Protein AF-A0A915NTH8-F1 (afdb_monomer_lite)

Radius of gyration: 24.44 Å; chains: 1; bounding box: 66×52×64 Å

pLDDT: mean 70.45, std 22.33, range [27.44, 96.38]

Sequence (288 aa):
MSSSSNSSTDHHSNWKSTGYCDCSDEFYEVCKIEWTTHNMGNVGRAAWNVFRVGLFFTGLAPLAVLGAAAMRAKDYTHEAVHLFVHCRNCGRDMNLTFELLSSGKQMRWGHYGNHLYRRSSKEAEPRLSYNKIKEIYDGMWDKYNLDCNADFYEAWKIEWKTHCMGKAGRDAWNAFRATAVIFTFGLLKKPNAGFKDYTHEAVHLFIRCRNCGRDLDFTCGLTTSGKKIREGYYGKYVDIKESREFKQRLSYNKIKEVFEGMWDKYNLFNRNCADWAKEFYGIICGLK

Structure (mmCIF, N/CA/C/O backbone):
data_AF-A0A915NTH8-F1
#
_entry.id   AF-A0A915NTH8-F1
#
loop_
_atom_site.group_PDB
_atom_site.id
_atom_site.type_symbol
_atom_site.label_atom_id
_atom_site.label_alt_id
_atom_site.label_comp_id
_atom_site.label_asym_id
_atom_site.label_entity_id
_atom_site.label_seq_id
_atom_site.pdbx_PDB_ins_code
_atom_site.Cartn_x
_atom_site.Cartn_y
_atom_site.Cartn_z
_atom_site.occupancy
_atom_site.B_iso_or_equiv
_atom_site.auth_seq_id
_atom_site.auth_comp_id
_atom_site.auth_asym_id
_atom_site.auth_atom_id
_atom_site.pdbx_PDB_model_num
ATOM 1 N N . MET A 1 1 ? -25.117 -33.880 21.922 1.00 37.59 1 MET A N 1
ATOM 2 C CA . MET A 1 1 ? -24.464 -34.051 20.609 1.00 37.59 1 MET A CA 1
ATOM 3 C C . MET A 1 1 ? -23.170 -33.268 20.652 1.00 37.59 1 MET A C 1
ATOM 5 O O . MET A 1 1 ? -23.203 -32.073 20.908 1.00 37.59 1 MET A O 1
ATOM 9 N N . SER A 1 2 ? -22.055 -33.983 20.582 1.00 32.78 2 SER A N 1
ATOM 10 C CA . SER A 1 2 ? -20.714 -33.485 20.875 1.00 32.78 2 SER A CA 1
ATOM 11 C C . SER A 1 2 ? -20.190 -32.639 19.719 1.00 32.78 2 SER A C 1
ATOM 13 O O . SER A 1 2 ? -19.990 -33.156 18.623 1.00 32.78 2 SER A O 1
ATOM 15 N N . SER A 1 3 ? -19.969 -31.351 19.964 1.00 30.52 3 SER A N 1
ATOM 16 C CA . SER A 1 3 ? -19.310 -30.457 19.014 1.00 30.52 3 SER A CA 1
ATOM 17 C C . SER A 1 3 ? -17.801 -30.543 19.221 1.00 30.52 3 SER A C 1
ATOM 19 O O . SER A 1 3 ? -17.264 -30.019 20.194 1.00 30.52 3 SER A O 1
ATOM 21 N N . SER A 1 4 ? -17.128 -31.242 18.315 1.00 30.41 4 SER A N 1
ATOM 22 C CA . SER A 1 4 ? -15.673 -31.341 18.230 1.00 30.41 4 SER A CA 1
ATOM 23 C C . SER A 1 4 ? -15.088 -29.987 17.818 1.00 30.41 4 SER A C 1
ATOM 25 O O . SER A 1 4 ? -15.201 -29.580 16.662 1.00 30.41 4 SER A O 1
ATOM 27 N N . SER A 1 5 ? -14.466 -29.266 18.747 1.00 31.19 5 SER A N 1
ATOM 28 C CA . SER A 1 5 ? -13.678 -28.074 18.441 1.00 31.19 5 SER A CA 1
ATOM 29 C C . SER A 1 5 ? -12.300 -28.493 17.923 1.00 31.19 5 SER A C 1
ATOM 31 O O . SER A 1 5 ? -11.415 -28.889 18.679 1.00 31.19 5 SER A O 1
ATOM 33 N N . ASN A 1 6 ? -12.118 -28.401 16.605 1.00 28.34 6 ASN A N 1
ATOM 34 C CA . ASN A 1 6 ? -10.803 -28.483 15.977 1.00 28.34 6 ASN A CA 1
ATOM 35 C C . ASN A 1 6 ? -9.966 -27.273 16.411 1.00 28.34 6 ASN A C 1
ATOM 37 O O . ASN A 1 6 ? -10.125 -26.165 15.905 1.00 28.34 6 ASN A O 1
ATOM 41 N N . SER A 1 7 ? -9.075 -27.511 17.369 1.00 30.20 7 SER A N 1
ATOM 42 C CA . SER A 1 7 ? -7.980 -26.623 17.743 1.00 30.20 7 SER A CA 1
ATOM 43 C C . SER A 1 7 ? -6.966 -26.579 16.597 1.00 30.20 7 SER A C 1
ATOM 45 O O . SER A 1 7 ? -6.111 -27.457 16.472 1.00 30.20 7 SER A O 1
ATOM 47 N N . SER A 1 8 ? -7.070 -25.575 15.725 1.00 30.66 8 SER A N 1
ATOM 48 C CA . SER A 1 8 ? -5.951 -25.196 14.866 1.00 30.66 8 SER A CA 1
ATOM 49 C C . SER A 1 8 ? -4.912 -24.509 15.747 1.00 30.66 8 SER A C 1
ATOM 51 O O . SER A 1 8 ? -5.105 -23.381 16.199 1.00 30.66 8 SER A O 1
ATOM 53 N N . THR A 1 9 ? -3.818 -25.206 16.034 1.00 33.53 9 THR A N 1
ATOM 54 C CA . THR A 1 9 ? -2.659 -24.656 16.738 1.00 33.53 9 THR A CA 1
ATOM 55 C C . THR A 1 9 ? -1.988 -23.591 15.873 1.00 33.53 9 THR A C 1
ATOM 57 O O . THR A 1 9 ? -1.071 -23.879 15.104 1.00 33.53 9 THR A O 1
ATOM 60 N N . ASP A 1 10 ? -2.454 -22.350 16.001 1.00 35.91 10 ASP A N 1
ATOM 61 C CA . ASP A 1 10 ? -1.779 -21.169 15.477 1.00 35.91 10 ASP A CA 1
ATOM 62 C C . ASP A 1 10 ? -0.445 -20.994 16.211 1.00 35.91 10 ASP A C 1
ATOM 64 O O . ASP A 1 10 ? -0.380 -20.665 17.396 1.00 35.91 10 ASP A O 1
ATOM 68 N N . HIS A 1 11 ? 0.655 -21.196 15.488 1.00 35.72 11 HIS A N 1
ATOM 69 C CA . HIS A 1 11 ? 2.033 -21.042 15.963 1.00 35.72 11 HIS A CA 1
ATOM 70 C C . HIS A 1 11 ? 2.454 -19.570 16.214 1.00 35.72 11 HIS A C 1
ATOM 72 O O . HIS A 1 11 ? 3.625 -19.206 16.071 1.00 35.72 11 HIS A O 1
ATOM 78 N N . HIS A 1 12 ? 1.533 -18.702 16.640 1.00 44.94 12 HIS A N 1
ATOM 79 C CA . HIS A 1 12 ? 1.807 -17.304 16.983 1.00 44.94 12 HIS A CA 1
ATOM 80 C C . HIS A 1 12 ? 2.209 -17.161 18.461 1.00 44.94 12 HIS A C 1
ATOM 82 O O . HIS A 1 12 ? 1.434 -16.775 19.332 1.00 44.94 12 HIS A O 1
ATOM 88 N N . SER A 1 13 ? 3.471 -17.482 18.749 1.00 59.66 13 SER A N 1
ATOM 89 C CA . SER A 1 13 ? 4.076 -17.374 20.081 1.00 59.66 13 SER A CA 1
ATOM 90 C C . SER A 1 13 ? 3.954 -15.954 20.674 1.00 59.66 13 SER A C 1
ATOM 92 O O . SER A 1 13 ? 4.544 -15.024 20.120 1.00 59.66 13 SER A O 1
ATOM 94 N N . ASN A 1 14 ? 3.269 -15.839 21.826 1.00 72.81 14 ASN A N 1
ATOM 95 C CA . ASN A 1 14 ? 3.219 -14.741 22.826 1.00 72.81 14 ASN A CA 1
ATOM 96 C C . ASN A 1 14 ? 1.885 -13.988 23.003 1.00 72.81 14 ASN A C 1
ATOM 98 O O . ASN A 1 14 ? 1.831 -13.100 23.856 1.00 72.81 14 ASN A O 1
ATOM 102 N N . TRP A 1 15 ? 0.815 -14.318 22.278 1.00 78.69 15 TRP A N 1
ATOM 103 C CA . TRP A 1 15 ? -0.507 -13.752 22.580 1.00 78.69 15 TRP A CA 1
ATOM 104 C C . TRP A 1 15 ? -1.078 -14.348 23.877 1.00 78.69 15 TRP A C 1
ATOM 106 O O . TRP A 1 15 ? -1.119 -15.567 24.038 1.00 78.69 15 TRP A O 1
ATOM 116 N N . LYS A 1 16 ? -1.526 -13.496 24.801 1.00 82.62 16 LYS A N 1
ATOM 117 C CA . LYS A 1 16 ? -2.248 -13.878 26.018 1.00 82.62 16 LYS A CA 1
ATOM 118 C C . LYS A 1 16 ? -3.690 -13.414 25.880 1.00 82.62 16 LYS A C 1
ATOM 120 O O . LYS A 1 16 ? -3.988 -12.234 26.076 1.00 82.62 16 LYS A O 1
ATOM 125 N N . SER A 1 17 ? -4.575 -14.345 25.529 1.00 82.12 17 SER A N 1
ATOM 126 C CA . SER A 1 17 ? -6.012 -14.076 25.527 1.00 82.12 17 SER A CA 1
ATOM 127 C C . SER A 1 17 ? -6.456 -13.706 26.940 1.00 82.12 17 SER A C 1
ATOM 129 O O . SER A 1 17 ? -6.115 -14.386 27.909 1.00 82.12 17 SER A O 1
ATOM 131 N N . THR A 1 18 ? -7.202 -12.615 27.054 1.00 79.94 18 THR A N 1
ATOM 132 C CA . THR A 1 18 ? -8.016 -12.345 28.235 1.00 79.94 18 THR A CA 1
ATOM 133 C C . THR A 1 18 ? -9.440 -12.720 27.879 1.00 79.94 18 THR A C 1
ATOM 135 O O . THR A 1 18 ? -9.937 -12.272 26.846 1.00 79.94 18 THR A O 1
ATOM 138 N N . GLY A 1 19 ? -10.077 -13.556 28.700 1.00 75.25 19 GLY A N 1
ATOM 139 C CA . GLY A 1 19 ? -11.466 -13.941 28.475 1.00 75.25 19 GLY A CA 1
ATOM 140 C C . GLY A 1 19 ? -12.367 -12.707 28.446 1.00 75.25 19 GLY A C 1
ATOM 141 O O . GLY A 1 19 ? -12.309 -11.884 29.357 1.00 75.25 19 GLY A O 1
ATOM 142 N N . TYR A 1 20 ? -13.177 -12.597 27.396 1.00 81.56 20 TYR A N 1
ATOM 143 C CA . TYR A 1 20 ? -14.325 -11.698 27.346 1.00 81.56 20 TYR A CA 1
ATOM 144 C C . TYR A 1 20 ? -15.354 -12.178 28.380 1.00 81.56 20 TYR A C 1
ATOM 146 O O . TYR A 1 20 ? -15.551 -13.387 28.519 1.00 81.56 20 TYR A O 1
ATOM 154 N N . CYS A 1 21 ? -15.965 -11.280 29.153 1.00 87.12 21 CYS A N 1
ATOM 155 C CA . CYS A 1 21 ? -17.104 -11.668 29.984 1.00 87.12 21 CYS A CA 1
ATOM 156 C C . CYS A 1 21 ? -18.395 -11.559 29.164 1.00 87.12 21 CYS A C 1
ATOM 158 O O . CYS A 1 21 ? -18.505 -10.693 28.312 1.00 87.12 21 CYS A O 1
ATOM 160 N N . ASP A 1 22 ? -19.396 -12.402 29.423 1.00 90.50 22 ASP A N 1
ATOM 161 C CA . ASP A 1 22 ? -20.645 -12.421 28.637 1.00 90.50 22 ASP A CA 1
ATOM 162 C C . ASP A 1 22 ? -21.598 -11.246 28.963 1.00 90.50 22 ASP A C 1
ATOM 164 O O . ASP A 1 22 ? -22.816 -11.353 28.833 1.00 90.50 22 ASP A O 1
ATOM 168 N N . CYS A 1 23 ? -21.064 -10.120 29.446 1.00 91.56 23 CYS A N 1
ATOM 169 C CA . CYS A 1 23 ? -21.840 -8.914 29.728 1.00 91.56 23 CYS A CA 1
ATOM 170 C C . CYS A 1 23 ? -22.078 -8.102 28.441 1.00 91.56 23 CYS A C 1
ATOM 172 O O . CYS A 1 23 ? -21.362 -8.243 27.451 1.00 91.56 23 CYS A O 1
ATOM 174 N N . SER A 1 24 ? -23.091 -7.233 28.463 1.00 90.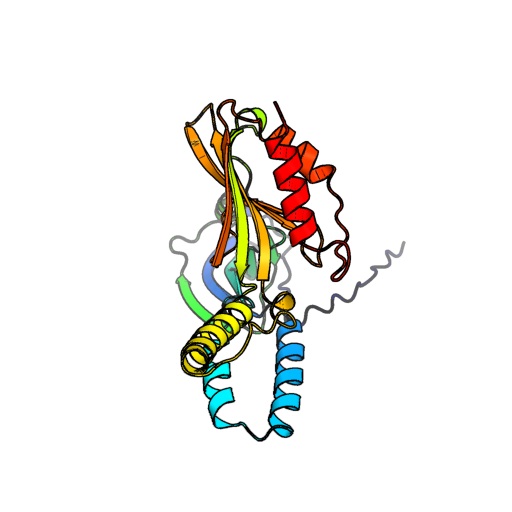94 24 SER A N 1
ATOM 175 C CA . SER A 1 24 ? -23.358 -6.277 27.378 1.00 90.94 24 SER A CA 1
ATOM 176 C C . SER A 1 24 ? -22.214 -5.261 27.230 1.00 90.94 24 SER A C 1
ATOM 178 O O . SER A 1 24 ? -21.652 -4.804 28.232 1.00 90.94 24 SER A O 1
ATOM 180 N N . ASP A 1 25 ? -21.915 -4.869 25.986 1.00 88.69 25 ASP A N 1
ATOM 181 C CA . ASP A 1 25 ? -20.859 -3.911 25.609 1.00 88.69 25 ASP A CA 1
ATOM 182 C C . ASP A 1 25 ? -20.991 -2.547 26.328 1.00 88.69 25 ASP A C 1
ATOM 184 O O . ASP A 1 25 ? -20.007 -1.835 26.538 1.00 88.69 25 ASP A O 1
ATOM 188 N N . GLU A 1 26 ? -22.203 -2.183 26.758 1.00 91.00 26 GLU A N 1
ATOM 189 C CA . GLU A 1 26 ? -22.502 -0.938 27.486 1.00 91.00 26 GLU A CA 1
ATOM 190 C C . GLU A 1 26 ? -21.907 -0.874 28.906 1.00 91.00 26 GLU A C 1
ATOM 192 O O . GLU A 1 26 ? -21.781 0.204 29.502 1.00 91.00 26 GLU A O 1
ATOM 197 N N . PHE A 1 27 ? -21.530 -2.026 29.466 1.00 92.69 27 PHE A N 1
ATOM 198 C CA . PHE A 1 27 ? -20.931 -2.108 30.795 1.00 92.69 27 PHE A CA 1
ATOM 199 C C . PHE A 1 27 ? -19.413 -1.936 30.779 1.00 92.69 27 PHE A C 1
ATOM 201 O O . PHE A 1 27 ? -18.813 -1.862 31.852 1.00 92.69 27 PHE A O 1
ATOM 208 N N . TYR A 1 28 ? -18.792 -1.861 29.603 1.00 91.69 28 TYR A N 1
ATOM 209 C CA . TYR A 1 28 ? -17.347 -1.747 29.461 1.00 91.69 28 TYR A CA 1
ATOM 210 C C . TYR A 1 28 ? -16.879 -0.296 29.436 1.00 91.69 28 TYR A C 1
ATOM 212 O O . TYR A 1 28 ? -17.272 0.505 28.584 1.00 91.69 28 TYR A O 1
ATOM 220 N N . GLU A 1 29 ? -15.969 0.018 30.351 1.00 91.88 29 GLU A N 1
ATOM 221 C CA . GLU A 1 29 ? -15.294 1.307 30.441 1.00 91.88 29 GLU A CA 1
ATOM 222 C C . GLU A 1 29 ? -13.792 1.128 30.263 1.00 91.88 29 GLU A C 1
ATOM 224 O O . GLU A 1 29 ? -13.191 0.199 30.801 1.00 91.88 29 GLU A O 1
ATOM 229 N N . VAL A 1 30 ? -13.164 2.030 29.515 1.00 86.62 30 VAL A N 1
ATOM 230 C CA . VAL A 1 30 ? -11.715 2.016 29.333 1.00 86.62 30 VAL A CA 1
ATOM 231 C C . VAL A 1 30 ? -11.060 2.841 30.422 1.00 86.62 30 VAL A C 1
ATOM 233 O O . VAL A 1 30 ? -11.298 4.040 30.541 1.00 86.62 30 VAL A O 1
ATOM 236 N N . CYS A 1 31 ? -10.218 2.178 31.208 1.00 88.25 31 CYS A N 1
ATOM 237 C CA . CYS A 1 31 ? -9.526 2.762 32.352 1.00 88.25 31 CYS A CA 1
ATOM 238 C C . CYS A 1 31 ? -8.141 3.291 31.969 1.00 88.25 31 CYS A C 1
ATOM 240 O O . CYS A 1 31 ? -7.650 4.260 32.545 1.00 88.25 31 CYS A O 1
ATOM 242 N N . LYS A 1 32 ? -7.488 2.656 30.991 1.00 85.12 32 LYS A N 1
ATOM 243 C CA . LYS A 1 32 ? -6.105 2.965 30.620 1.00 85.12 32 LYS A CA 1
ATOM 244 C C . LYS A 1 32 ? -5.841 2.634 29.163 1.00 85.12 32 LYS A C 1
ATOM 246 O O . LYS A 1 32 ? -6.319 1.620 28.659 1.00 85.12 32 LYS A O 1
ATOM 251 N N . ILE A 1 33 ? -5.036 3.476 28.522 1.00 79.94 33 ILE A N 1
ATOM 252 C CA . ILE A 1 33 ? -4.587 3.302 27.142 1.00 79.94 33 ILE A CA 1
ATOM 253 C C . ILE A 1 33 ? -3.063 3.214 27.130 1.00 79.94 33 ILE A C 1
ATOM 255 O O . ILE A 1 33 ? -2.372 4.048 27.724 1.00 79.94 33 ILE A O 1
ATOM 259 N N . GLU A 1 34 ? -2.529 2.215 26.436 1.00 80.62 34 GLU A N 1
ATOM 260 C CA . GLU A 1 34 ? -1.093 2.030 26.257 1.00 80.62 34 GLU A CA 1
ATOM 261 C C . GLU A 1 34 ? -0.713 1.885 24.793 1.00 80.62 34 GLU A C 1
ATOM 263 O O . GLU A 1 34 ? -1.307 1.105 24.052 1.00 80.62 34 GLU A O 1
ATOM 268 N N . TRP A 1 35 ? 0.342 2.595 24.397 1.00 75.31 35 TRP A N 1
ATOM 269 C CA . TRP A 1 35 ? 0.945 2.445 23.080 1.00 75.31 35 TRP A CA 1
ATOM 270 C C . TRP A 1 35 ? 2.177 1.553 23.177 1.00 75.31 35 TRP A C 1
ATOM 272 O O . TRP A 1 35 ? 3.131 1.841 23.913 1.00 75.31 35 TRP A O 1
ATOM 282 N N . THR A 1 36 ? 2.177 0.468 22.409 1.00 74.31 36 THR A N 1
ATOM 283 C CA . THR A 1 36 ? 3.254 -0.526 22.437 1.00 74.31 36 THR A CA 1
ATOM 284 C C . THR A 1 36 ? 3.768 -0.833 21.042 1.00 74.31 36 THR A C 1
ATOM 286 O O . THR A 1 36 ? 3.061 -0.695 20.045 1.00 74.31 36 THR A O 1
ATOM 289 N N . THR A 1 37 ? 5.022 -1.264 20.991 1.00 74.06 37 THR A N 1
ATOM 290 C CA . THR A 1 37 ? 5.672 -1.736 19.773 1.00 74.06 37 THR A CA 1
ATOM 291 C C . THR A 1 37 ? 6.034 -3.209 19.959 1.00 74.06 37 THR A C 1
ATOM 293 O O . THR A 1 37 ? 6.774 -3.559 20.887 1.00 74.06 37 THR A O 1
ATOM 296 N N . HIS A 1 38 ? 5.511 -4.076 19.091 1.00 69.88 38 HIS A N 1
ATOM 297 C CA . HIS A 1 38 ? 5.711 -5.531 19.156 1.00 69.88 38 HIS A CA 1
ATOM 298 C C . HIS A 1 38 ? 6.606 -6.025 18.032 1.00 69.88 38 HIS A C 1
ATOM 300 O O . HIS A 1 38 ? 6.709 -5.369 17.007 1.00 69.88 38 HIS A O 1
ATOM 306 N N . ASN A 1 39 ? 7.225 -7.195 18.202 1.00 66.69 39 ASN A N 1
ATOM 307 C CA . ASN A 1 39 ? 7.982 -7.859 17.138 1.00 66.69 39 ASN A CA 1
ATOM 308 C C . ASN A 1 39 ? 7.060 -8.765 16.308 1.00 66.69 39 ASN A C 1
ATOM 310 O O . ASN A 1 39 ? 6.360 -9.605 16.878 1.00 66.69 39 ASN A O 1
ATOM 314 N N . MET A 1 40 ? 7.111 -8.677 14.979 1.00 56.38 40 MET A N 1
ATOM 315 C CA . MET A 1 40 ? 6.390 -9.599 14.100 1.00 56.38 40 MET A CA 1
ATOM 316 C C . MET A 1 40 ? 7.109 -10.960 13.970 1.00 56.38 40 MET A C 1
ATOM 318 O O . MET A 1 40 ? 7.600 -11.312 12.903 1.00 56.38 40 MET A O 1
ATOM 322 N N . GLY A 1 41 ? 7.158 -11.757 15.042 1.00 53.69 41 GLY A N 1
ATOM 323 C CA . GLY A 1 41 ? 7.404 -13.211 14.976 1.00 53.69 41 GLY A CA 1
ATOM 324 C C . GLY A 1 41 ? 8.693 -13.722 14.285 1.00 53.69 41 GLY A C 1
ATOM 325 O O . GLY A 1 41 ? 9.621 -12.988 13.963 1.00 53.69 41 GLY A O 1
ATOM 326 N N . ASN A 1 42 ? 8.789 -15.050 14.109 1.00 43.72 42 ASN A N 1
ATOM 327 C CA . ASN A 1 42 ? 10.035 -15.828 13.928 1.00 43.72 42 ASN A CA 1
ATOM 328 C C . ASN A 1 42 ? 10.917 -15.529 12.697 1.00 43.72 42 ASN A C 1
ATOM 330 O O . ASN A 1 42 ? 12.043 -16.030 12.645 1.00 43.72 42 ASN A O 1
ATOM 334 N N . VAL A 1 43 ? 10.490 -14.691 11.753 1.00 43.75 43 VAL A N 1
ATOM 335 C CA . VAL A 1 43 ? 11.336 -14.278 10.615 1.00 43.75 43 VAL A CA 1
ATOM 336 C C . VAL A 1 43 ? 12.570 -13.510 11.113 1.00 43.75 43 VAL A C 1
ATOM 338 O O . VAL A 1 43 ? 13.679 -13.727 10.626 1.00 43.75 43 VAL A O 1
ATOM 341 N N . GLY A 1 44 ? 12.416 -12.718 12.181 1.00 37.38 44 GLY A N 1
ATOM 342 C CA . GLY A 1 44 ? 13.534 -12.026 12.830 1.00 37.38 44 GLY A CA 1
ATOM 343 C C . GLY A 1 44 ? 14.504 -12.965 13.557 1.00 37.38 44 GLY A C 1
ATOM 344 O O . GLY A 1 44 ? 15.701 -12.698 13.598 1.00 37.38 44 GLY A O 1
ATOM 345 N N . ARG A 1 45 ? 14.022 -14.101 14.085 1.00 39.06 45 ARG A N 1
ATOM 346 C CA . ARG A 1 45 ? 14.860 -15.092 14.788 1.00 39.06 45 ARG A CA 1
ATOM 347 C C . ARG A 1 45 ? 15.691 -15.927 13.813 1.00 39.06 45 ARG A C 1
ATOM 349 O O . ARG A 1 45 ? 16.858 -16.183 14.086 1.00 39.06 45 ARG A O 1
ATOM 356 N N . ALA A 1 46 ? 15.116 -16.305 12.670 1.00 36.12 46 ALA A N 1
ATOM 357 C CA . ALA A 1 46 ? 15.825 -17.019 11.610 1.00 36.12 46 ALA A CA 1
ATOM 358 C C . ALA A 1 46 ? 16.903 -16.138 10.957 1.00 36.12 46 ALA A C 1
ATOM 360 O O . ALA A 1 46 ? 18.044 -16.573 10.838 1.00 36.12 46 ALA A O 1
ATOM 361 N N . ALA A 1 47 ? 16.587 -14.876 10.642 1.00 36.16 47 ALA A N 1
ATOM 362 C CA . ALA A 1 47 ? 17.569 -13.919 10.129 1.00 36.16 47 ALA A CA 1
ATOM 363 C C . ALA A 1 47 ? 18.699 -13.644 11.141 1.00 36.16 47 ALA A C 1
ATOM 365 O O . ALA A 1 47 ? 19.869 -13.607 10.766 1.00 36.16 47 ALA A O 1
ATOM 366 N N . TRP A 1 48 ? 18.375 -13.536 12.435 1.00 36.62 48 TRP A N 1
ATOM 367 C CA . TRP A 1 48 ? 19.365 -13.377 13.506 1.00 36.62 48 TRP A CA 1
ATOM 368 C C . TRP A 1 48 ? 20.243 -14.621 13.710 1.00 36.62 48 TRP A C 1
ATOM 370 O O . TRP A 1 48 ? 21.441 -14.492 13.946 1.00 36.62 48 TRP A O 1
ATOM 380 N N . ASN A 1 49 ? 19.685 -15.828 13.575 1.00 35.78 49 ASN A N 1
ATOM 381 C CA . ASN A 1 49 ? 20.438 -17.080 13.692 1.00 35.78 49 ASN A CA 1
ATOM 382 C C . ASN A 1 49 ? 21.337 -17.336 12.473 1.00 35.78 49 ASN A C 1
ATOM 384 O O . ASN A 1 49 ? 22.483 -17.740 12.653 1.00 35.78 49 ASN A O 1
ATOM 388 N N . VAL A 1 50 ? 20.877 -17.026 11.255 1.00 35.44 50 VAL A N 1
ATOM 389 C CA . VAL A 1 50 ? 21.708 -17.060 10.035 1.00 35.44 50 VAL A CA 1
ATOM 390 C C . VAL A 1 50 ? 22.850 -16.040 10.133 1.00 35.44 50 VAL A C 1
ATOM 392 O O . VAL A 1 50 ? 23.994 -16.358 9.814 1.00 35.44 50 VAL A O 1
ATOM 395 N N . PHE A 1 51 ? 22.575 -14.848 10.672 1.00 31.16 51 PHE A N 1
ATOM 396 C CA . PHE A 1 51 ? 23.589 -13.824 10.940 1.00 31.16 51 PHE A CA 1
ATOM 397 C C . PHE A 1 51 ? 24.599 -14.260 12.018 1.00 31.16 51 PHE A C 1
ATOM 399 O O . PHE A 1 51 ? 25.798 -14.044 11.859 1.00 31.16 51 PHE A O 1
ATOM 406 N N . ARG A 1 52 ? 24.149 -14.944 13.082 1.00 31.61 52 ARG A N 1
ATOM 407 C CA . ARG A 1 52 ? 25.017 -15.521 14.125 1.00 31.61 52 ARG A CA 1
ATOM 408 C C . ARG A 1 52 ? 25.960 -16.590 13.576 1.00 31.61 52 ARG A C 1
ATOM 410 O O . ARG A 1 52 ? 27.130 -16.587 13.938 1.00 31.61 52 ARG A O 1
ATOM 417 N N . VAL A 1 53 ? 25.471 -17.473 12.702 1.00 34.88 53 VAL A N 1
ATOM 418 C CA . VAL A 1 53 ? 26.299 -18.512 12.067 1.00 34.88 53 VAL A CA 1
ATOM 419 C C . VAL A 1 53 ? 27.326 -17.876 11.122 1.00 34.88 53 VAL A C 1
ATOM 421 O O . VAL A 1 53 ? 28.490 -18.251 11.165 1.00 34.88 53 VAL A O 1
ATOM 424 N N . GLY A 1 54 ? 26.962 -16.833 10.367 1.00 27.78 54 GLY A N 1
ATOM 425 C CA . GLY A 1 54 ? 27.920 -16.070 9.550 1.00 27.78 54 GLY A CA 1
ATOM 426 C C . GLY A 1 54 ? 29.009 -15.338 10.355 1.00 27.78 54 GLY A C 1
ATOM 427 O O . GLY A 1 54 ? 30.140 -15.201 9.881 1.00 27.78 54 GLY A O 1
ATOM 428 N N . LEU A 1 55 ? 28.695 -14.922 11.590 1.00 30.06 55 LEU A N 1
ATOM 429 C CA . LEU A 1 55 ? 29.601 -14.209 12.501 1.00 30.06 55 LEU A CA 1
ATOM 430 C C . LEU A 1 55 ? 30.761 -15.078 13.020 1.00 30.06 55 LEU A C 1
ATOM 432 O O . LEU A 1 55 ? 31.832 -14.550 13.307 1.00 30.06 55 LEU A O 1
ATOM 436 N N . PHE A 1 56 ? 30.558 -16.395 13.136 1.00 30.62 56 PHE A N 1
ATOM 437 C CA . PHE A 1 56 ? 31.573 -17.323 13.652 1.00 30.62 56 PHE A CA 1
ATOM 438 C C . PHE A 1 56 ? 32.604 -17.761 12.600 1.00 30.62 56 PHE A C 1
ATOM 440 O O . PHE A 1 56 ? 33.703 -18.157 12.975 1.00 30.62 56 PHE A O 1
ATOM 447 N N . PHE A 1 57 ? 32.293 -17.661 11.302 1.00 30.78 57 PHE A N 1
ATOM 448 C CA . PHE A 1 57 ? 33.141 -18.232 10.245 1.00 30.78 57 PHE A CA 1
ATOM 449 C C . PHE A 1 57 ? 33.991 -17.224 9.454 1.00 30.78 57 PHE A C 1
ATOM 451 O O . PHE A 1 57 ? 34.840 -17.651 8.680 1.00 30.78 57 PHE A O 1
ATOM 458 N N . THR A 1 58 ? 33.806 -15.906 9.615 1.00 35.69 58 THR A N 1
ATOM 459 C CA . THR A 1 58 ? 34.386 -14.919 8.669 1.00 35.69 58 THR A CA 1
ATOM 460 C C . THR A 1 58 ? 35.306 -13.849 9.266 1.00 35.69 58 THR A C 1
ATOM 462 O O . THR A 1 58 ? 35.842 -13.038 8.520 1.00 35.69 58 THR A O 1
ATOM 465 N N . GLY A 1 59 ? 35.546 -13.830 10.582 1.00 29.12 59 GLY A N 1
ATOM 466 C CA . GLY A 1 59 ? 36.609 -13.007 11.193 1.00 29.12 59 GLY A CA 1
ATOM 467 C C . GLY A 1 59 ? 36.451 -11.475 11.114 1.00 29.12 59 GLY A C 1
ATOM 468 O O . GLY A 1 59 ? 37.336 -10.749 11.558 1.00 29.12 59 GLY A O 1
ATOM 469 N N . LEU A 1 60 ? 35.331 -10.948 10.606 1.00 34.59 60 LEU A N 1
ATOM 470 C CA . LEU A 1 60 ? 35.089 -9.506 10.420 1.00 34.59 60 LEU A CA 1
ATOM 471 C C . LEU A 1 60 ? 34.212 -8.904 11.537 1.00 34.59 60 LEU A C 1
ATOM 473 O O . LEU A 1 60 ? 33.159 -8.313 11.293 1.00 34.59 60 LEU A O 1
ATOM 477 N N . ALA A 1 61 ? 34.651 -9.048 12.789 1.00 30.48 61 ALA A N 1
ATOM 478 C CA . ALA A 1 61 ? 33.906 -8.617 13.977 1.00 30.48 61 ALA A CA 1
ATOM 479 C C . ALA A 1 61 ? 33.628 -7.093 14.093 1.00 30.48 61 ALA A C 1
ATOM 481 O O . ALA A 1 61 ? 32.532 -6.738 14.531 1.00 30.48 61 ALA A O 1
ATOM 482 N N . PRO A 1 62 ? 34.516 -6.159 13.686 1.00 28.28 62 PRO A N 1
ATOM 483 C CA . PRO A 1 62 ? 34.278 -4.729 13.935 1.00 28.28 62 PRO A CA 1
ATOM 484 C C . PRO A 1 62 ? 33.232 -4.085 13.006 1.00 28.28 62 PRO A C 1
ATOM 486 O O . PRO A 1 62 ? 32.510 -3.179 13.417 1.00 28.28 62 PRO A O 1
ATOM 489 N N . LEU A 1 63 ? 33.094 -4.570 11.766 1.00 31.27 63 LEU A N 1
ATOM 490 C CA . LEU A 1 63 ? 32.114 -4.053 10.794 1.00 31.27 63 LEU A CA 1
ATOM 491 C C . LEU A 1 63 ? 30.692 -4.577 11.060 1.00 31.27 63 LEU A C 1
ATOM 493 O O . LEU A 1 63 ? 29.706 -3.894 10.773 1.00 31.27 63 LEU A O 1
ATOM 497 N N . ALA A 1 64 ? 30.573 -5.752 11.682 1.00 31.59 64 ALA A N 1
ATOM 498 C CA . ALA A 1 64 ? 29.292 -6.352 12.046 1.00 31.59 64 ALA A CA 1
ATOM 499 C C . ALA A 1 64 ? 28.569 -5.597 13.182 1.00 31.59 64 ALA A C 1
ATOM 501 O O . ALA A 1 64 ? 27.338 -5.573 13.214 1.00 31.59 64 ALA A O 1
ATOM 502 N N . VAL A 1 65 ? 29.306 -4.923 14.076 1.00 28.16 65 VAL A N 1
ATOM 503 C CA . VAL A 1 65 ? 28.735 -4.134 15.187 1.00 28.16 65 VAL A CA 1
ATOM 504 C C . VAL A 1 65 ? 28.026 -2.869 14.679 1.00 28.16 65 VAL A C 1
ATOM 506 O O . VAL A 1 65 ? 26.955 -2.513 15.175 1.00 28.16 65 VAL A O 1
ATOM 509 N N . LEU A 1 66 ? 28.549 -2.239 13.622 1.00 27.44 66 LEU A N 1
ATOM 510 C CA . LEU A 1 66 ? 27.908 -1.092 12.962 1.00 27.44 66 LEU A CA 1
ATOM 511 C C . LEU A 1 66 ? 26.676 -1.510 12.137 1.00 27.44 66 LEU A C 1
ATOM 513 O O . LEU A 1 66 ? 25.664 -0.805 12.146 1.00 27.44 66 LEU A O 1
ATOM 517 N N . GLY A 1 67 ? 26.705 -2.697 11.518 1.00 28.52 67 GLY A N 1
ATOM 518 C CA . GLY A 1 67 ? 25.529 -3.304 10.880 1.00 28.52 67 GLY A CA 1
ATOM 519 C C . GLY A 1 67 ? 24.424 -3.678 11.880 1.00 28.52 67 GLY A C 1
ATOM 520 O O . GLY A 1 67 ? 23.244 -3.425 11.628 1.00 28.52 67 GLY A O 1
ATOM 521 N N . ALA A 1 68 ? 24.791 -4.196 13.057 1.00 27.52 68 ALA A N 1
ATOM 522 C CA . ALA A 1 68 ? 23.853 -4.572 14.119 1.00 27.52 68 ALA A CA 1
ATOM 523 C C . ALA A 1 68 ? 23.128 -3.362 14.741 1.00 27.52 68 ALA A C 1
ATOM 525 O O . ALA A 1 68 ? 21.936 -3.444 15.037 1.00 27.52 68 ALA A O 1
ATOM 526 N N . ALA A 1 69 ? 23.799 -2.212 14.874 1.00 29.20 69 ALA A N 1
ATOM 527 C CA . ALA A 1 69 ? 23.166 -0.971 15.329 1.00 29.20 69 ALA A CA 1
ATOM 528 C C . ALA A 1 69 ? 22.247 -0.345 14.258 1.00 29.20 69 ALA A C 1
ATOM 530 O O . ALA A 1 69 ? 21.228 0.275 14.584 1.00 29.20 69 ALA A O 1
ATOM 531 N N . ALA A 1 70 ? 22.570 -0.535 12.973 1.00 32.56 70 ALA A N 1
ATOM 532 C CA . ALA A 1 70 ? 21.766 -0.050 11.856 1.00 32.56 70 ALA A CA 1
ATOM 533 C C . ALA A 1 70 ? 20.501 -0.899 11.610 1.00 32.56 70 ALA A C 1
ATOM 535 O O . ALA A 1 70 ? 19.488 -0.346 11.174 1.00 32.56 70 ALA A O 1
ATOM 536 N N . MET A 1 71 ? 20.484 -2.183 11.977 1.00 33.22 71 MET A N 1
ATOM 537 C CA . MET A 1 71 ? 19.308 -3.071 11.912 1.00 33.22 71 MET A CA 1
ATOM 538 C C . MET A 1 71 ? 18.233 -2.794 12.990 1.00 33.22 71 MET A C 1
ATOM 540 O O . MET A 1 71 ? 17.467 -3.679 13.368 1.00 33.22 71 MET A O 1
ATOM 544 N N . ARG A 1 72 ? 18.111 -1.554 13.487 1.00 34.78 72 ARG A N 1
ATOM 545 C CA . ARG A 1 72 ? 17.021 -1.148 14.391 1.00 34.78 72 ARG A CA 1
ATOM 546 C C . ARG A 1 72 ? 15.654 -1.137 13.679 1.00 34.78 72 ARG A C 1
ATOM 548 O O . ARG A 1 72 ? 15.208 -0.129 13.136 1.00 34.78 72 ARG A O 1
ATOM 555 N N . ALA A 1 73 ? 14.998 -2.293 13.749 1.00 41.22 73 ALA A N 1
ATOM 556 C CA . ALA A 1 73 ? 13.634 -2.529 14.238 1.00 41.22 73 ALA A CA 1
ATOM 557 C C . ALA A 1 73 ? 12.398 -1.937 13.525 1.00 41.22 73 ALA A C 1
ATOM 559 O O . ALA A 1 73 ? 11.309 -2.440 13.782 1.00 41.22 73 ALA A O 1
ATOM 560 N N . LYS A 1 74 ? 12.474 -0.937 12.637 1.00 39.03 74 LYS A N 1
ATOM 561 C CA . LYS A 1 74 ? 11.230 -0.326 12.109 1.00 39.03 74 LYS A CA 1
ATOM 562 C C . LYS A 1 74 ? 10.436 -1.195 11.121 1.00 39.03 74 LYS A C 1
ATOM 564 O O . LYS A 1 74 ? 9.221 -1.082 11.102 1.00 39.03 74 LYS A O 1
ATOM 569 N N . ASP A 1 75 ? 11.085 -2.090 10.376 1.00 43.69 75 ASP A N 1
ATOM 570 C CA . ASP A 1 75 ? 10.404 -2.936 9.372 1.00 43.69 75 ASP A CA 1
ATOM 571 C C . ASP A 1 75 ? 9.908 -4.287 9.942 1.00 43.69 75 ASP A C 1
ATOM 573 O O . ASP A 1 75 ? 9.282 -5.072 9.235 1.00 43.69 75 ASP A O 1
ATOM 577 N N . TYR A 1 76 ? 10.179 -4.565 11.223 1.00 58.69 76 TYR A N 1
ATOM 578 C CA . TYR A 1 76 ? 9.834 -5.828 11.901 1.00 58.69 76 TYR A CA 1
ATOM 579 C C . TYR A 1 76 ? 8.991 -5.619 13.151 1.00 58.69 76 TYR A C 1
ATOM 581 O O . TYR A 1 76 ? 8.768 -6.553 13.922 1.00 58.69 76 TYR A O 1
ATOM 589 N N . THR A 1 77 ? 8.560 -4.381 13.372 1.00 60.44 77 THR A N 1
ATOM 590 C CA . THR A 1 77 ? 7.718 -4.041 14.497 1.00 60.44 77 THR A CA 1
ATOM 591 C C . THR A 1 77 ? 6.438 -3.398 14.025 1.00 60.44 77 THR A C 1
ATOM 593 O O . THR A 1 77 ? 6.451 -2.602 13.091 1.00 60.44 77 THR A O 1
ATOM 596 N N . HIS A 1 78 ? 5.328 -3.766 14.651 1.00 66.50 78 HIS A N 1
ATOM 597 C CA . HIS A 1 78 ? 4.071 -3.063 14.456 1.00 66.50 78 HIS A CA 1
ATOM 598 C C . HIS A 1 78 ? 3.690 -2.349 15.742 1.00 66.50 78 HIS A C 1
ATOM 600 O O . HIS A 1 78 ? 4.076 -2.740 16.850 1.00 66.50 78 HIS A O 1
ATOM 606 N N . GLU A 1 79 ? 2.976 -1.248 15.566 1.00 73.44 79 GLU A N 1
ATOM 607 C CA . GLU A 1 79 ? 2.436 -0.475 16.668 1.00 73.44 79 GLU A CA 1
ATOM 608 C C . GLU A 1 79 ? 1.033 -0.988 16.992 1.00 73.44 79 GLU A C 1
ATOM 610 O O . GLU A 1 79 ? 0.240 -1.289 16.096 1.00 73.44 79 GLU A O 1
ATOM 615 N N . ALA A 1 80 ? 0.750 -1.120 18.283 1.00 79.69 80 ALA A N 1
ATOM 616 C CA . ALA A 1 80 ? -0.543 -1.552 18.779 1.00 79.69 80 ALA A CA 1
ATOM 617 C C . ALA A 1 80 ? -0.959 -0.706 19.977 1.00 79.69 80 ALA A C 1
ATOM 619 O O . ALA A 1 80 ? -0.130 -0.345 20.825 1.00 79.69 80 ALA A O 1
ATOM 620 N N . VAL A 1 81 ? -2.260 -0.453 20.054 1.00 81.25 81 VAL A N 1
ATOM 621 C CA . VAL A 1 81 ? -2.901 0.245 21.163 1.00 81.25 81 VAL A CA 1
ATOM 622 C C . VAL A 1 81 ? -3.576 -0.795 22.050 1.00 81.25 81 VAL A C 1
ATOM 624 O O . VAL A 1 81 ? -4.443 -1.530 21.586 1.00 81.25 81 VAL A O 1
ATOM 627 N N . HIS A 1 82 ? -3.179 -0.860 23.319 1.00 84.19 82 HIS A N 1
ATOM 628 C CA . HIS A 1 82 ? -3.820 -1.702 24.330 1.00 84.19 82 HIS A CA 1
ATOM 629 C C . HIS A 1 82 ? -4.744 -0.857 25.176 1.00 84.19 82 HIS A C 1
ATOM 631 O O . HIS A 1 82 ? -4.350 0.193 25.684 1.00 84.19 82 HIS A O 1
ATOM 637 N N . LEU A 1 83 ? -5.953 -1.350 25.362 1.00 87.31 83 LEU A N 1
ATOM 638 C CA . LEU A 1 83 ? -6.945 -0.774 26.239 1.00 87.31 83 LEU A CA 1
ATOM 639 C C . LEU A 1 83 ? -7.189 -1.726 27.395 1.00 87.31 83 LEU A C 1
ATOM 641 O O . LEU A 1 83 ? -7.471 -2.906 27.190 1.00 87.31 83 LEU A O 1
ATOM 645 N N . PHE A 1 84 ? -7.104 -1.186 28.601 1.00 89.25 84 PHE A N 1
ATOM 646 C CA . PHE A 1 84 ? -7.487 -1.883 29.816 1.00 89.25 84 PHE A CA 1
ATOM 647 C C . PHE A 1 84 ? -8.944 -1.539 30.073 1.00 89.25 84 PHE A C 1
ATOM 649 O O . PHE A 1 84 ? -9.284 -0.377 30.320 1.00 89.25 84 PHE A O 1
ATOM 656 N N . VAL A 1 85 ? -9.793 -2.547 29.937 1.00 90.31 85 VAL A N 1
ATOM 657 C CA . VAL A 1 85 ? -11.246 -2.428 29.950 1.00 90.31 85 VAL A CA 1
ATOM 658 C C . VAL A 1 85 ? -11.772 -3.022 31.247 1.00 90.31 85 VAL A C 1
ATOM 660 O O . VAL A 1 85 ? -11.492 -4.178 31.550 1.00 90.31 85 VAL A O 1
ATOM 663 N N . HIS A 1 86 ? -12.558 -2.255 31.989 1.00 93.44 86 HIS A N 1
ATOM 664 C CA . HIS A 1 86 ? -13.245 -2.707 33.190 1.00 93.44 86 HIS A CA 1
ATOM 665 C C . HIS A 1 86 ? -14.728 -2.935 32.893 1.00 93.44 86 HIS A C 1
ATOM 667 O O . HIS A 1 86 ? -15.396 -2.067 32.327 1.00 93.44 86 HIS A O 1
ATOM 673 N N . CYS A 1 87 ? -15.266 -4.091 33.282 1.00 94.69 87 CYS A N 1
ATOM 674 C CA . CYS A 1 87 ? -16.699 -4.354 33.213 1.00 94.69 87 CYS A CA 1
ATOM 675 C C . CYS A 1 87 ? -17.390 -3.932 34.508 1.00 94.69 87 CYS A C 1
ATOM 677 O O . CYS A 1 87 ? -17.242 -4.590 35.534 1.00 94.69 87 CYS A O 1
ATOM 679 N N . ARG A 1 88 ? -18.241 -2.907 34.443 1.00 94.50 88 ARG A N 1
ATOM 680 C CA . ARG A 1 88 ? -19.019 -2.433 35.597 1.00 94.50 88 ARG A CA 1
ATOM 681 C C . ARG A 1 88 ? -20.042 -3.436 36.128 1.00 94.50 88 ARG A C 1
ATOM 683 O O . ARG A 1 88 ? -20.440 -3.326 37.279 1.00 94.50 88 ARG A O 1
ATOM 690 N N . ASN A 1 89 ? -20.481 -4.390 35.304 1.00 95.69 89 ASN A N 1
ATOM 691 C CA . ASN A 1 89 ? -21.496 -5.365 35.705 1.00 95.69 89 ASN A CA 1
ATOM 692 C C . ASN A 1 89 ? -20.909 -6.505 36.551 1.00 95.69 89 ASN A C 1
ATOM 694 O O . ASN A 1 89 ? -21.454 -6.852 37.591 1.00 95.69 89 ASN A O 1
ATOM 698 N N . CYS A 1 90 ? -19.788 -7.091 36.119 1.00 95.38 90 CYS A N 1
ATOM 699 C CA . CYS A 1 90 ? -19.177 -8.237 36.804 1.00 95.38 90 CYS A CA 1
ATOM 700 C C . CYS A 1 90 ? -17.853 -7.917 37.515 1.00 95.38 90 CYS A C 1
ATOM 702 O O . CYS A 1 90 ? -17.248 -8.814 38.101 1.00 95.38 90 CYS A O 1
ATOM 704 N N . GLY A 1 91 ? -17.381 -6.669 37.441 1.00 93.75 91 GLY A N 1
ATOM 705 C CA . GLY A 1 91 ? -16.161 -6.190 38.095 1.00 93.75 91 GLY A CA 1
ATOM 706 C C . GLY A 1 91 ? -14.852 -6.726 37.507 1.00 93.75 91 GLY A C 1
ATOM 707 O O . GLY A 1 91 ? -13.801 -6.534 38.112 1.00 93.75 91 GLY A O 1
ATOM 708 N N . ARG A 1 92 ? -14.885 -7.426 36.365 1.00 93.19 92 ARG A N 1
ATOM 709 C CA . ARG A 1 92 ? -13.683 -8.012 35.749 1.00 93.19 92 ARG A CA 1
ATOM 710 C C . ARG A 1 92 ? -12.908 -6.989 34.926 1.00 93.19 92 ARG A C 1
ATOM 712 O O . ARG A 1 92 ? -13.501 -6.242 34.147 1.00 93.19 92 ARG A O 1
ATOM 719 N N . ASP A 1 93 ? -11.585 -7.067 35.027 1.00 91.88 93 ASP A N 1
ATOM 720 C CA . ASP A 1 93 ? -10.646 -6.352 34.165 1.00 91.88 93 ASP A CA 1
ATOM 721 C C . ASP A 1 93 ? -10.218 -7.226 32.982 1.00 91.88 93 ASP A C 1
ATOM 723 O O . ASP A 1 93 ? -9.909 -8.413 33.123 1.00 91.88 93 ASP A O 1
ATOM 727 N N . MET A 1 94 ? -10.193 -6.627 31.798 1.00 92.31 94 MET A N 1
ATOM 728 C CA . MET A 1 94 ? -9.891 -7.268 30.522 1.00 92.31 94 MET A CA 1
ATOM 729 C C . MET A 1 94 ? -8.941 -6.394 29.708 1.00 92.31 94 MET A C 1
ATOM 731 O O . MET A 1 94 ? -8.803 -5.197 29.955 1.00 92.31 94 MET A O 1
ATOM 735 N N . ASN A 1 95 ? -8.303 -6.991 28.702 1.00 89.69 95 ASN A N 1
ATOM 736 C CA . ASN A 1 95 ? -7.444 -6.268 27.774 1.00 89.69 95 ASN A CA 1
ATOM 737 C C . ASN A 1 95 ? -7.997 -6.375 26.357 1.00 89.69 95 ASN A C 1
ATOM 739 O O . ASN A 1 95 ? -8.377 -7.454 25.907 1.00 89.69 95 ASN A O 1
ATOM 743 N N . LEU A 1 96 ? -7.998 -5.261 25.641 1.00 88.56 96 LEU A N 1
ATOM 744 C CA . LEU A 1 96 ? -8.355 -5.192 24.234 1.00 88.56 96 LEU A CA 1
ATOM 745 C C . LEU A 1 96 ? -7.189 -4.585 23.466 1.00 88.56 96 LEU A C 1
ATOM 747 O O . LEU A 1 96 ? -6.736 -3.491 23.791 1.00 88.56 96 LEU A O 1
ATOM 751 N N . THR A 1 97 ? -6.713 -5.273 22.435 1.00 87.75 97 THR A N 1
ATOM 752 C CA . THR A 1 97 ? -5.660 -4.755 21.562 1.00 87.75 97 THR A CA 1
ATOM 753 C C . THR A 1 97 ? -6.241 -4.357 20.211 1.00 87.75 97 THR A C 1
ATOM 755 O O . THR A 1 97 ? -6.916 -5.156 19.557 1.00 87.75 97 THR A O 1
ATOM 758 N N . PHE A 1 98 ? -5.902 -3.147 19.772 1.00 83.06 98 PHE A N 1
ATOM 759 C CA . PHE A 1 98 ? -6.076 -2.669 18.408 1.00 83.06 98 PHE A CA 1
ATOM 760 C C . PHE A 1 98 ? -4.742 -2.645 17.677 1.00 83.06 98 PHE A C 1
ATOM 762 O O . PHE A 1 98 ? -3.748 -2.117 18.182 1.00 83.06 98 PHE A O 1
ATOM 769 N N . GLU A 1 99 ? -4.726 -3.192 16.468 1.00 77.00 99 GLU A N 1
ATOM 770 C CA . GLU A 1 99 ? -3.519 -3.317 15.657 1.00 77.00 99 GLU A CA 1
ATOM 771 C C . GLU A 1 99 ? -3.793 -2.890 14.227 1.00 77.00 99 GLU A C 1
ATOM 773 O O . GLU A 1 99 ? -4.839 -3.220 13.668 1.00 77.00 99 GLU A O 1
ATOM 778 N N . LEU A 1 100 ? -2.824 -2.214 13.614 1.00 66.62 100 LEU A N 1
ATOM 779 C CA . LEU A 1 100 ? -2.806 -2.008 12.174 1.00 66.62 100 LEU A CA 1
ATOM 780 C C . LEU A 1 100 ? -1.744 -2.922 11.567 1.00 66.62 100 LEU A C 1
ATOM 782 O O . LEU A 1 100 ? -0.544 -2.712 11.744 1.00 66.62 100 LEU A O 1
ATOM 786 N N . LEU A 1 101 ? -2.195 -3.959 10.869 1.00 67.56 101 LEU A N 1
ATOM 787 C CA . LEU A 1 101 ? -1.335 -4.924 10.197 1.00 67.56 101 LEU A CA 1
ATOM 788 C C . LEU A 1 101 ? -1.314 -4.656 8.692 1.00 67.56 101 LEU A C 1
ATOM 790 O O . LEU A 1 101 ? -2.180 -3.983 8.137 1.00 67.56 101 LEU A O 1
ATOM 794 N N . SER A 1 102 ? -0.359 -5.271 7.993 1.00 55.94 102 SER A N 1
ATOM 795 C CA . SER A 1 102 ? -0.318 -5.236 6.520 1.00 55.94 102 SER A CA 1
ATOM 796 C C . SER A 1 102 ? -1.584 -5.801 5.850 1.00 55.94 102 SER A C 1
ATOM 798 O O . SER A 1 102 ? -1.859 -5.490 4.691 1.00 55.94 102 SER A O 1
ATOM 800 N N . SER A 1 103 ? -2.357 -6.619 6.571 1.00 59.31 103 SER A N 1
ATOM 801 C CA . SER A 1 103 ? -3.639 -7.185 6.145 1.00 59.31 103 SER A CA 1
ATOM 802 C C . SER A 1 103 ? -4.854 -6.294 6.442 1.00 59.31 103 SER A C 1
ATOM 804 O O . SER A 1 103 ? -5.935 -6.612 5.955 1.00 59.31 103 SER A O 1
ATOM 806 N N . GLY A 1 104 ? -4.696 -5.204 7.202 1.00 59.09 104 GLY A N 1
ATOM 807 C CA . GLY A 1 104 ? -5.782 -4.328 7.662 1.00 59.09 104 GLY A CA 1
ATOM 808 C C . GLY A 1 104 ? -5.765 -4.111 9.178 1.00 59.09 104 GLY A C 1
ATOM 809 O O . GLY A 1 104 ? -4.863 -4.596 9.872 1.00 59.09 104 GLY A O 1
ATOM 810 N N . LYS A 1 105 ? -6.761 -3.380 9.697 1.00 73.31 105 LYS A N 1
ATOM 811 C CA . LYS A 1 105 ? -6.950 -3.231 11.148 1.00 73.31 105 LYS A CA 1
ATOM 812 C C . LYS A 1 105 ? -7.467 -4.540 11.757 1.00 73.31 105 LYS A C 1
ATOM 814 O O . LYS A 1 105 ? -8.238 -5.264 11.136 1.00 73.31 105 LYS A O 1
ATOM 819 N N . GLN A 1 106 ? -7.017 -4.864 12.964 1.00 77.06 106 GLN A N 1
ATOM 820 C CA . GLN A 1 106 ? -7.520 -5.991 13.750 1.00 77.06 106 GLN A CA 1
ATOM 821 C C . GLN A 1 106 ? -7.809 -5.556 15.185 1.00 77.06 106 GLN A C 1
ATOM 823 O O . GLN A 1 106 ? -7.086 -4.735 15.751 1.00 77.06 106 GLN A O 1
ATOM 828 N N . MET A 1 107 ? -8.881 -6.104 15.754 1.00 84.94 107 MET A N 1
ATOM 829 C CA . MET A 1 107 ? -9.303 -5.908 17.139 1.00 84.94 107 MET A CA 1
ATOM 830 C C . MET A 1 107 ? -9.388 -7.278 17.803 1.00 84.94 107 MET A C 1
ATOM 832 O O . MET A 1 107 ? -10.060 -8.170 17.282 1.00 84.94 107 MET A O 1
ATOM 836 N N . ARG A 1 108 ? -8.700 -7.469 18.935 1.00 88.19 108 ARG A N 1
ATOM 837 C CA . ARG A 1 108 ? -8.655 -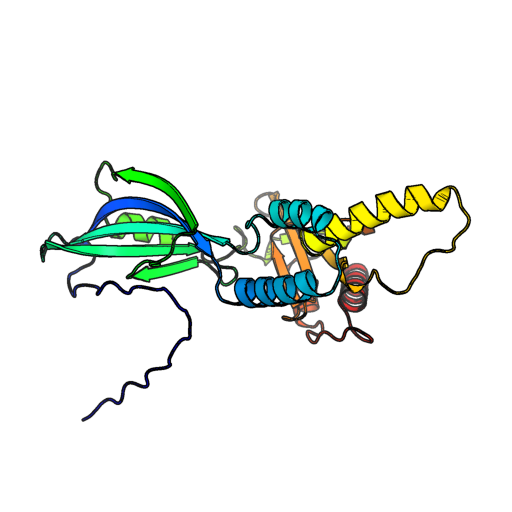8.764 19.633 1.00 88.19 108 ARG A CA 1
ATOM 838 C C . ARG A 1 108 ? -8.629 -8.602 21.152 1.00 88.19 108 ARG A C 1
ATOM 840 O O . ARG A 1 108 ? -7.896 -7.764 21.673 1.00 88.19 108 ARG A O 1
ATOM 847 N N . TRP A 1 109 ? -9.378 -9.450 21.859 1.00 88.69 109 TRP A N 1
ATOM 848 C CA . TRP A 1 109 ? -9.354 -9.540 23.323 1.00 88.69 109 TRP A CA 1
ATOM 849 C C . TRP A 1 109 ? -8.118 -10.300 23.807 1.00 88.69 109 TRP A C 1
ATOM 851 O O . TRP A 1 109 ? -7.928 -11.487 23.518 1.00 88.69 109 TRP A O 1
ATOM 861 N N . GLY A 1 110 ? -7.259 -9.599 24.531 1.00 88.00 110 GLY A N 1
ATOM 862 C CA . GLY A 1 110 ? -5.957 -10.064 24.977 1.00 88.00 110 GLY A CA 1
ATOM 863 C C . GLY A 1 110 ? -4.881 -9.004 24.802 1.00 88.00 110 GLY A C 1
ATOM 864 O O . GLY A 1 110 ? -5.155 -7.850 24.472 1.00 88.00 110 GLY A O 1
ATOM 865 N N . HIS A 1 111 ? -3.645 -9.418 25.050 1.00 82.56 111 HIS A N 1
ATOM 866 C CA . HIS A 1 111 ? -2.447 -8.605 24.878 1.00 82.56 111 HIS A CA 1
ATOM 867 C C . HIS A 1 111 ? -1.264 -9.495 24.488 1.00 82.56 111 HIS A C 1
ATOM 869 O O . HIS A 1 111 ? -1.275 -10.710 24.701 1.00 82.56 111 HIS A O 1
ATOM 875 N N . TYR A 1 112 ? -0.201 -8.901 23.953 1.00 76.94 112 TYR A N 1
ATOM 876 C CA . TYR A 1 112 ? 1.054 -9.622 23.743 1.00 76.94 112 TYR A CA 1
ATOM 877 C C . TYR A 1 112 ? 1.861 -9.618 25.033 1.00 76.94 112 TYR A C 1
ATOM 879 O O . TYR A 1 112 ? 2.106 -8.565 25.605 1.00 76.94 112 TYR A O 1
ATOM 887 N N . GLY A 1 113 ? 2.325 -10.785 25.472 1.00 67.69 113 GLY A N 1
ATOM 888 C CA . GLY A 1 113 ? 3.121 -10.897 26.694 1.00 67.69 113 GLY A CA 1
ATOM 889 C C . GLY A 1 113 ? 4.547 -10.340 26.584 1.00 67.69 113 GLY A C 1
ATOM 890 O O . GLY A 1 113 ? 5.185 -10.152 27.612 1.00 67.69 113 GLY A O 1
ATOM 891 N N . ASN A 1 114 ? 5.049 -10.090 25.368 1.00 64.38 114 ASN A N 1
ATOM 892 C CA . ASN A 1 114 ? 6.418 -9.635 25.111 1.00 64.38 114 ASN A CA 1
ATOM 893 C C . ASN A 1 114 ? 6.415 -8.339 24.286 1.00 64.38 114 ASN A C 1
ATOM 895 O O . ASN A 1 114 ? 6.343 -8.381 23.057 1.00 64.38 114 ASN A O 1
ATOM 899 N N . HIS A 1 115 ? 6.524 -7.192 24.959 1.00 63.47 115 HIS A N 1
ATOM 900 C CA . HIS A 1 115 ? 6.685 -5.883 24.319 1.00 63.47 115 HIS A CA 1
ATOM 901 C C . HIS A 1 115 ? 8.173 -5.550 24.151 1.00 63.47 115 HIS A C 1
ATOM 903 O O . HIS A 1 115 ? 8.959 -5.764 25.071 1.00 63.47 115 HIS A O 1
ATOM 909 N N . LEU A 1 116 ? 8.573 -4.999 22.999 1.00 54.66 116 LEU A N 1
ATOM 910 C CA . LEU A 1 116 ? 9.960 -4.557 22.783 1.00 54.66 116 LEU A CA 1
ATOM 911 C C . LEU A 1 116 ? 10.246 -3.208 23.451 1.00 54.66 116 LEU A C 1
ATOM 913 O O . LEU A 1 116 ? 11.364 -2.965 23.897 1.00 54.66 116 LEU A O 1
ATOM 917 N N . TYR A 1 117 ? 9.250 -2.320 23.480 1.00 59.81 117 TYR A N 1
ATOM 918 C CA . TYR A 1 117 ? 9.344 -1.012 24.119 1.00 59.81 117 TYR A CA 1
ATOM 919 C C . TYR A 1 117 ? 7.942 -0.495 24.458 1.00 59.81 117 TYR A C 1
ATOM 921 O O . TYR A 1 117 ? 7.034 -0.546 23.622 1.00 59.81 117 TYR A O 1
ATOM 929 N N . ARG A 1 118 ? 7.770 0.020 25.678 1.00 60.97 118 ARG A N 1
ATOM 930 C CA . ARG A 1 118 ? 6.561 0.733 26.114 1.00 60.97 118 ARG A CA 1
ATOM 931 C C . ARG A 1 118 ? 6.792 2.217 25.853 1.00 60.97 118 ARG A C 1
ATOM 933 O O . ARG A 1 118 ? 7.722 2.787 26.419 1.00 60.97 118 ARG A O 1
ATOM 940 N N . ARG A 1 119 ? 6.023 2.822 24.943 1.00 56.66 119 ARG A N 1
ATOM 941 C CA . ARG A 1 119 ? 6.288 4.199 24.485 1.00 56.66 119 ARG A CA 1
ATOM 942 C C . ARG A 1 119 ? 5.600 5.249 25.345 1.00 56.66 119 ARG A C 1
ATOM 944 O O . ARG A 1 119 ? 6.166 6.313 25.566 1.00 56.66 119 ARG A O 1
ATOM 951 N N . SER A 1 120 ? 4.401 4.942 25.826 1.00 63.03 120 SER A N 1
ATOM 952 C CA . SER A 1 120 ? 3.618 5.825 26.684 1.00 63.03 120 SER A CA 1
ATOM 953 C C . SER A 1 120 ? 2.408 5.077 27.244 1.00 63.03 120 SER A C 1
ATOM 955 O O . SER A 1 120 ? 1.853 4.184 26.600 1.00 63.03 120 SER A O 1
ATOM 957 N N . SER A 1 121 ? 1.998 5.444 28.455 1.00 66.50 121 SER A N 1
ATOM 958 C CA . SER A 1 121 ? 0.716 5.050 29.036 1.00 66.50 121 SER A CA 1
ATOM 959 C C . SER A 1 121 ? 0.014 6.293 29.549 1.00 66.50 121 SER A C 1
ATOM 961 O O . SER A 1 121 ? 0.662 7.127 30.181 1.00 66.50 121 SER A O 1
ATOM 963 N N . LYS A 1 122 ? -1.289 6.400 29.303 1.00 71.75 122 LYS A N 1
ATOM 964 C CA . LYS A 1 122 ? -2.121 7.473 29.845 1.00 71.75 122 LYS A CA 1
ATOM 965 C C . LYS A 1 122 ? -3.369 6.861 30.472 1.00 71.75 122 LYS A C 1
ATOM 967 O O . LYS A 1 122 ? -3.954 5.932 29.909 1.00 71.75 122 LYS A O 1
ATOM 972 N N . GLU A 1 123 ? -3.757 7.370 31.633 1.00 74.56 123 GLU A N 1
ATOM 973 C CA . GLU A 1 123 ? -5.079 7.087 32.185 1.00 74.56 123 GLU A CA 1
ATOM 974 C C . GLU A 1 123 ? -6.137 7.740 31.291 1.00 74.56 123 GLU A C 1
ATOM 976 O O . GLU A 1 123 ? -5.944 8.843 30.765 1.00 74.56 123 GLU A O 1
ATOM 981 N N . ALA A 1 124 ? -7.215 7.009 31.024 1.00 61.81 124 ALA A N 1
ATOM 982 C CA . ALA A 1 124 ? -8.297 7.518 30.199 1.00 61.81 124 ALA A CA 1
ATOM 983 C C . ALA A 1 124 ? -9.179 8.419 31.070 1.00 61.81 124 ALA A C 1
ATOM 985 O O . ALA A 1 124 ? -10.015 7.926 31.823 1.00 61.81 124 ALA A O 1
ATOM 986 N N . GLU A 1 125 ? -8.973 9.733 30.982 1.00 59.22 125 GLU A N 1
ATOM 987 C CA . GLU A 1 125 ? -9.824 10.715 31.653 1.00 59.22 125 GLU A CA 1
ATOM 988 C C . GLU A 1 125 ? -10.530 11.628 30.637 1.00 59.22 125 GLU A C 1
ATOM 990 O O . GLU A 1 125 ? -9.847 12.298 29.852 1.00 59.22 125 GLU A O 1
ATOM 995 N N . PRO A 1 126 ? -11.880 11.682 30.649 1.00 67.56 126 PRO A N 1
ATOM 996 C CA . PRO A 1 126 ? -12.798 10.788 31.376 1.00 67.56 126 PRO A CA 1
ATOM 997 C C . PRO A 1 126 ? -12.743 9.338 30.850 1.00 67.56 126 PRO A C 1
ATOM 999 O O . PRO A 1 126 ? -12.331 9.108 29.710 1.00 67.56 126 PRO A O 1
ATOM 1002 N N . ARG A 1 127 ? -13.185 8.362 31.663 1.00 73.38 127 ARG A N 1
ATOM 1003 C CA . ARG A 1 127 ? -13.300 6.953 31.239 1.00 73.38 127 ARG A CA 1
ATOM 1004 C C . ARG A 1 127 ? -14.206 6.867 30.012 1.00 73.38 127 ARG A C 1
ATOM 1006 O O . ARG A 1 127 ? -15.394 7.173 30.083 1.00 73.38 127 ARG A O 1
ATOM 1013 N N . LEU A 1 128 ? -13.633 6.486 28.875 1.00 74.62 128 LEU A N 1
ATOM 1014 C CA . LEU A 1 128 ? -14.363 6.360 27.616 1.00 74.62 128 LE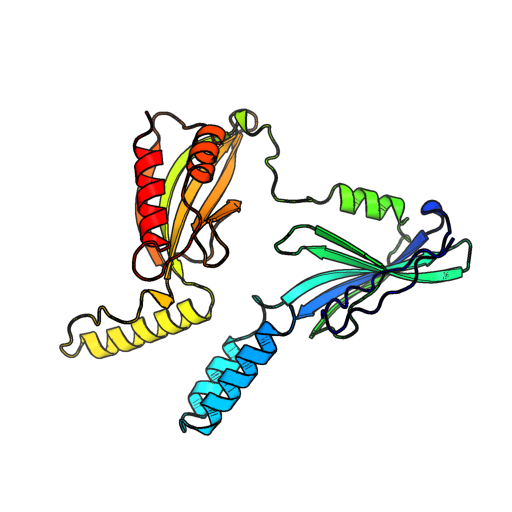U A CA 1
ATOM 1015 C C . LEU A 1 1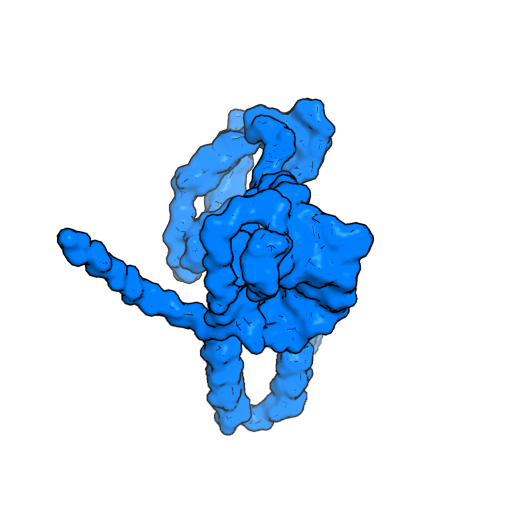28 ? -15.160 5.053 27.618 1.00 74.62 128 LEU A C 1
ATOM 1017 O O . LEU A 1 128 ? -14.634 4.006 28.002 1.00 74.62 128 LEU A O 1
ATOM 1021 N N . SER A 1 129 ? -16.413 5.095 27.160 1.00 85.69 129 SER A N 1
ATOM 1022 C CA . SER A 1 129 ? -17.186 3.868 26.957 1.00 85.69 129 SER A CA 1
ATOM 1023 C C . SER A 1 129 ? -16.571 3.038 25.830 1.00 85.69 129 SER A C 1
ATOM 1025 O O . SER A 1 129 ? -16.083 3.579 24.830 1.00 85.69 129 SER A O 1
ATOM 1027 N N . TYR A 1 130 ? -16.625 1.714 25.964 1.00 80.88 130 TYR A N 1
ATOM 1028 C CA . TYR A 1 130 ? -16.188 0.805 24.906 1.00 80.88 130 TYR A CA 1
ATOM 1029 C C . TYR A 1 130 ? -16.917 1.076 23.587 1.00 80.88 130 TYR A C 1
ATOM 1031 O O . TYR A 1 130 ? -16.265 1.146 22.552 1.00 80.88 130 TYR A O 1
ATOM 1039 N N . ASN A 1 131 ? -18.229 1.339 23.623 1.00 82.88 131 ASN A N 1
ATOM 1040 C CA . ASN A 1 131 ? -19.004 1.686 22.428 1.00 82.88 131 ASN A CA 1
ATOM 1041 C C . ASN A 1 131 ? -18.449 2.915 21.706 1.00 82.88 131 ASN A C 1
ATOM 1043 O O . ASN A 1 131 ? -18.349 2.896 20.483 1.00 82.88 131 ASN A O 1
ATOM 1047 N N . LYS A 1 132 ? -18.026 3.957 22.437 1.00 74.81 132 LYS A N 1
ATOM 1048 C CA . LYS A 1 132 ? -17.446 5.145 21.801 1.00 74.81 132 LYS A CA 1
ATOM 1049 C C . LYS A 1 132 ? -16.097 4.843 21.157 1.00 74.81 132 LYS A C 1
ATOM 1051 O O . LYS A 1 132 ? -15.789 5.351 20.085 1.00 74.81 132 LYS A O 1
ATOM 1056 N N . ILE A 1 133 ? -15.292 4.003 21.796 1.00 74.12 133 ILE A N 1
ATOM 1057 C CA . ILE A 1 133 ? -14.001 3.566 21.261 1.00 74.12 133 ILE A CA 1
ATOM 1058 C C . ILE A 1 133 ? -14.170 2.642 20.060 1.00 74.12 133 ILE A C 1
ATOM 1060 O O . ILE A 1 133 ? -13.419 2.766 19.100 1.00 74.12 133 ILE A O 1
ATOM 1064 N N . LYS A 1 134 ? -15.154 1.746 20.097 1.00 74.12 134 LYS A N 1
ATOM 1065 C CA . LYS A 1 134 ? -15.513 0.871 18.987 1.00 74.12 134 LYS A CA 1
ATOM 1066 C C . LYS A 1 134 ? -16.036 1.687 17.812 1.00 74.12 134 LYS A C 1
ATOM 1068 O O . LYS A 1 134 ? -15.562 1.479 16.715 1.00 74.12 134 LYS A O 1
ATOM 1073 N N . GLU A 1 135 ? -16.880 2.692 18.043 1.00 70.06 135 GLU A N 1
ATOM 1074 C CA . GLU A 1 135 ? -17.306 3.654 17.016 1.00 70.06 135 GLU A CA 1
ATOM 1075 C C . GLU A 1 135 ? -16.105 4.388 16.396 1.00 70.06 135 GLU A C 1
ATOM 1077 O O . GLU A 1 135 ? -16.003 4.478 15.175 1.00 70.06 135 GLU A O 1
ATOM 1082 N N . ILE A 1 136 ? -15.161 4.866 17.220 1.00 67.31 136 ILE A N 1
ATOM 1083 C CA . ILE A 1 136 ? -13.918 5.478 16.729 1.00 67.31 136 ILE A CA 1
ATOM 1084 C C . ILE A 1 136 ? -13.123 4.463 15.907 1.00 67.31 136 ILE A C 1
ATOM 1086 O O . ILE A 1 136 ? -12.700 4.791 14.810 1.00 67.31 136 ILE A O 1
ATOM 1090 N N . TYR A 1 137 ? -12.930 3.242 16.401 1.00 69.00 137 TYR A N 1
ATOM 1091 C CA . TYR A 1 137 ? -12.171 2.193 15.724 1.00 69.00 137 TYR A CA 1
ATOM 1092 C C . TYR A 1 137 ? -12.829 1.716 14.423 1.00 69.00 137 TYR A C 1
ATOM 1094 O O . TYR A 1 137 ? -12.145 1.488 13.428 1.00 69.00 137 TYR A O 1
ATOM 1102 N N . ASP A 1 138 ? -14.147 1.581 14.404 1.00 64.19 138 ASP A N 1
ATOM 1103 C CA . ASP A 1 138 ? -14.936 1.218 13.232 1.00 64.19 138 ASP A CA 1
ATOM 1104 C C . ASP A 1 138 ? -14.903 2.360 12.208 1.00 64.19 138 ASP A C 1
ATOM 1106 O O . ASP A 1 138 ? -14.768 2.102 11.014 1.00 64.19 138 ASP A O 1
ATOM 1110 N N . GLY A 1 139 ? -14.893 3.613 12.679 1.00 56.00 139 GLY A N 1
ATOM 1111 C CA . GLY A 1 139 ? -14.635 4.805 11.870 1.00 56.00 139 GLY A CA 1
ATOM 1112 C C . GLY A 1 139 ? -13.171 4.984 11.444 1.00 56.00 139 GLY A C 1
ATOM 1113 O O . GLY A 1 139 ? -12.898 5.677 10.464 1.00 56.00 139 GLY A O 1
ATOM 1114 N N . MET A 1 140 ? -12.215 4.356 12.137 1.00 52.91 140 MET A N 1
ATOM 1115 C CA . MET A 1 140 ? -10.821 4.269 11.700 1.00 52.91 140 MET A CA 1
ATOM 1116 C C . MET A 1 140 ? -10.736 3.295 10.527 1.00 52.91 140 MET A C 1
ATOM 1118 O O . MET A 1 140 ? -11.392 2.262 10.494 1.00 52.91 140 MET A O 1
ATOM 1122 N N . TRP A 1 141 ? -9.931 3.612 9.525 1.00 56.66 141 TRP A N 1
ATOM 1123 C CA . TRP A 1 141 ? -9.992 2.933 8.232 1.00 56.66 141 TRP A CA 1
ATOM 1124 C C . TRP A 1 141 ? -9.701 1.416 8.300 1.00 56.66 141 TRP A C 1
ATOM 1126 O O . TRP A 1 141 ? -8.645 1.000 8.775 1.00 56.66 141 TRP A O 1
ATOM 1136 N N . ASP A 1 142 ? -10.610 0.583 7.763 1.00 44.19 142 ASP A N 1
ATOM 1137 C CA . ASP A 1 142 ? -10.417 -0.872 7.562 1.00 44.19 142 ASP A CA 1
ATOM 1138 C C . ASP A 1 142 ? -9.260 -1.189 6.601 1.00 44.19 142 ASP A C 1
ATOM 1140 O O . ASP A 1 142 ? -8.580 -2.218 6.700 1.00 44.19 142 ASP A O 1
ATOM 1144 N N . LYS A 1 143 ? -9.039 -0.269 5.660 1.00 42.22 143 LYS A N 1
ATOM 1145 C CA . LYS A 1 143 ? -8.007 -0.269 4.626 1.00 42.22 143 LYS A CA 1
ATOM 1146 C C . LYS A 1 143 ? -8.017 1.104 3.952 1.00 42.22 143 LYS A C 1
ATOM 1148 O O . LYS A 1 143 ? -9.043 1.776 3.962 1.00 42.22 143 LYS A O 1
ATOM 1153 N N . TYR A 1 144 ? -6.903 1.473 3.331 1.00 47.78 144 TYR A N 1
ATOM 1154 C CA . TYR A 1 144 ? -6.770 2.582 2.380 1.00 47.78 144 TYR A CA 1
ATOM 1155 C C . TYR A 1 144 ? -7.820 2.484 1.252 1.00 47.78 144 TYR A C 1
ATOM 1157 O O . TYR A 1 144 ? -7.566 1.848 0.229 1.00 47.78 144 TYR A O 1
ATOM 1165 N N . ASN A 1 145 ? -9.023 3.025 1.463 1.00 51.41 145 ASN A N 1
ATOM 1166 C CA . ASN A 1 145 ? -10.098 3.066 0.474 1.00 51.41 145 ASN A CA 1
ATOM 1167 C C . ASN A 1 145 ? -10.377 4.523 0.109 1.00 51.41 145 ASN A C 1
ATOM 1169 O O . ASN A 1 145 ? -10.386 5.400 0.967 1.00 51.41 145 ASN A O 1
ATOM 1173 N N . LEU A 1 146 ? -10.583 4.748 -1.183 1.00 57.00 146 LEU A N 1
ATOM 1174 C CA . LEU A 1 146 ? -10.810 6.046 -1.804 1.00 57.00 146 LEU A CA 1
ATOM 1175 C C . LEU A 1 146 ? -11.985 6.788 -1.128 1.00 57.00 146 LEU A C 1
ATOM 1177 O O . LEU A 1 146 ? -13.077 6.236 -1.031 1.00 57.00 146 LEU A O 1
ATOM 1181 N N . ASP A 1 147 ? -11.784 8.044 -0.707 1.00 64.88 147 ASP A N 1
ATOM 1182 C CA . ASP A 1 147 ? -12.837 8.884 -0.092 1.00 64.88 147 ASP A CA 1
ATOM 1183 C C . ASP A 1 147 ? -14.029 9.153 -1.025 1.00 64.88 147 ASP A C 1
ATOM 1185 O O . ASP A 1 147 ? -15.108 9.560 -0.597 1.00 64.88 147 ASP A O 1
ATOM 1189 N N . CYS A 1 148 ? -13.814 9.009 -2.329 1.00 77.06 148 CYS A N 1
ATOM 1190 C CA . CYS A 1 148 ? -14.829 9.144 -3.361 1.00 77.06 148 CYS A CA 1
ATOM 1191 C C . CYS A 1 148 ? -15.002 7.808 -4.086 1.00 77.06 148 CYS A C 1
ATOM 1193 O O . CYS A 1 148 ? -14.109 6.961 -4.071 1.00 77.06 148 CYS A O 1
ATOM 1195 N N . ASN A 1 149 ? -16.129 7.635 -4.782 1.00 82.38 149 ASN A N 1
ATOM 1196 C CA . ASN A 1 149 ? -16.297 6.492 -5.679 1.00 82.38 149 ASN A CA 1
ATOM 1197 C C . ASN A 1 149 ? -15.095 6.413 -6.650 1.00 82.38 149 ASN A C 1
ATOM 1199 O O . ASN A 1 149 ? -14.679 7.426 -7.220 1.00 82.38 149 ASN A O 1
ATOM 1203 N N . ALA A 1 150 ? -14.543 5.208 -6.816 1.00 81.62 150 ALA A N 1
ATOM 1204 C CA . ALA A 1 150 ? -13.428 4.894 -7.705 1.00 81.62 150 ALA A CA 1
ATOM 1205 C C . ALA A 1 150 ? -13.631 5.421 -9.139 1.00 81.62 150 ALA A C 1
ATOM 1207 O O . ALA A 1 150 ? -12.664 5.831 -9.783 1.00 81.62 150 ALA A O 1
ATOM 1208 N N . ASP A 1 151 ? -14.884 5.509 -9.596 1.00 87.19 151 ASP A N 1
ATOM 1209 C CA . ASP A 1 151 ? -15.279 6.067 -10.898 1.00 87.19 151 ASP A CA 1
ATOM 1210 C C . ASP A 1 151 ? -14.883 7.546 -11.092 1.00 87.19 151 ASP A C 1
ATOM 1212 O O . ASP A 1 151 ? -14.786 8.050 -12.219 1.00 87.19 151 ASP A O 1
ATOM 1216 N N . PHE A 1 152 ? -14.657 8.278 -9.997 1.00 90.75 152 PHE A N 1
ATOM 1217 C CA . PHE A 1 152 ? -14.257 9.682 -10.045 1.00 90.75 152 PHE A CA 1
ATOM 1218 C C . PHE A 1 152 ? -12.749 9.883 -10.141 1.00 90.75 152 PHE A C 1
ATOM 1220 O O . PHE A 1 152 ? -12.328 11.007 -10.416 1.00 90.75 152 PHE A O 1
ATOM 1227 N N . TYR A 1 153 ? -11.941 8.845 -9.932 1.00 92.81 153 TYR A N 1
ATOM 1228 C CA . TYR A 1 153 ? -10.492 8.974 -9.972 1.00 92.81 153 TYR A CA 1
ATOM 1229 C C . TYR A 1 153 ? -9.942 8.727 -11.365 1.00 92.81 153 TYR A C 1
ATOM 1231 O O . TYR A 1 153 ? -10.250 7.726 -12.016 1.00 92.81 153 TYR A O 1
ATOM 1239 N N . GLU A 1 154 ? -9.060 9.620 -11.794 1.00 95.75 154 GLU A N 1
ATOM 1240 C CA . GLU A 1 154 ? -8.367 9.484 -13.064 1.00 95.75 154 GLU A CA 1
ATOM 1241 C C . GLU A 1 154 ? -6.870 9.725 -12.888 1.00 95.75 154 GLU A C 1
ATOM 1243 O O . GLU A 1 154 ? -6.453 10.662 -12.202 1.00 95.75 154 GLU A O 1
ATOM 1248 N N . ALA A 1 155 ? -6.054 8.890 -13.524 1.00 95.06 155 ALA A N 1
ATOM 1249 C CA . ALA A 1 155 ? -4.619 9.073 -13.578 1.00 95.06 155 ALA A CA 1
ATOM 1250 C C . ALA A 1 155 ? -4.253 10.231 -14.498 1.00 95.06 155 ALA A C 1
ATOM 1252 O O . ALA A 1 155 ? -4.686 10.298 -15.651 1.00 95.06 155 ALA A O 1
ATOM 1253 N N . TRP A 1 156 ? -3.405 11.114 -13.984 1.00 95.31 156 TRP A N 1
ATOM 1254 C CA . TRP A 1 156 ? -2.819 12.218 -14.737 1.00 95.31 156 TRP A CA 1
ATOM 1255 C C . TRP A 1 156 ? -1.324 12.010 -14.994 1.00 95.31 156 TRP A C 1
ATOM 1257 O O . TRP A 1 156 ? -0.781 12.608 -15.921 1.00 95.31 156 TRP A O 1
ATOM 1267 N N . LYS A 1 157 ? -0.662 11.120 -14.241 1.00 96.25 157 LYS A N 1
ATOM 1268 C CA . LYS A 1 157 ? 0.751 10.780 -14.444 1.00 96.25 157 LYS A CA 1
ATOM 1269 C C . LYS A 1 157 ? 1.064 9.339 -14.049 1.00 96.25 157 LYS A C 1
ATOM 1271 O O . LYS A 1 157 ? 0.450 8.783 -13.140 1.00 96.25 157 LYS A O 1
ATOM 1276 N N . ILE A 1 158 ? 2.047 8.753 -14.723 1.00 96.31 158 ILE A N 1
ATOM 1277 C CA . ILE A 1 158 ? 2.599 7.426 -14.451 1.00 96.31 158 ILE A CA 1
ATOM 1278 C C . ILE A 1 158 ? 4.129 7.477 -14.472 1.00 96.31 158 ILE A C 1
ATOM 1280 O O . ILE A 1 158 ? 4.731 8.143 -15.314 1.00 96.31 158 ILE A O 1
ATOM 1284 N N . GLU A 1 159 ? 4.773 6.761 -13.557 1.00 96.31 159 GLU A N 1
ATOM 1285 C CA . GLU A 1 159 ? 6.229 6.653 -13.464 1.00 96.31 159 GLU A CA 1
ATOM 1286 C C . GLU A 1 159 ? 6.637 5.198 -13.242 1.00 96.31 159 GLU A C 1
ATOM 1288 O O . GLU A 1 159 ? 6.193 4.569 -12.290 1.00 96.31 159 GLU A O 1
ATOM 1293 N N . TRP A 1 160 ? 7.527 4.665 -14.070 1.00 95.69 160 TRP A N 1
ATOM 1294 C CA . TRP A 1 160 ? 8.202 3.397 -13.806 1.00 95.69 160 TRP A CA 1
ATOM 1295 C C . TRP A 1 160 ? 9.496 3.678 -13.045 1.00 95.69 160 TRP A C 1
ATOM 1297 O O . TRP A 1 160 ? 10.341 4.455 -13.495 1.00 95.69 160 TRP A O 1
ATOM 1307 N N . LYS A 1 161 ? 9.646 3.081 -11.862 1.00 93.19 161 LYS A N 1
ATOM 1308 C CA . LYS A 1 161 ? 10.733 3.381 -10.928 1.00 93.19 161 LYS A CA 1
ATOM 1309 C C . LYS A 1 161 ? 11.474 2.140 -10.469 1.00 93.19 161 LYS A C 1
ATOM 1311 O O . LYS A 1 161 ? 10.901 1.058 -10.350 1.00 93.19 161 LYS A O 1
ATOM 1316 N N . THR A 1 162 ? 12.735 2.351 -10.105 1.00 89.69 162 THR A N 1
ATOM 1317 C CA . THR A 1 162 ? 13.552 1.387 -9.369 1.00 89.69 162 THR A CA 1
ATOM 1318 C C . THR A 1 162 ? 13.674 1.822 -7.911 1.00 89.69 162 THR A C 1
ATOM 1320 O O . THR A 1 162 ? 14.162 2.909 -7.591 1.00 89.69 162 THR A O 1
ATOM 1323 N N . HIS A 1 163 ? 13.263 0.940 -7.010 1.00 84.19 163 HIS A N 1
ATOM 1324 C CA . HIS A 1 163 ? 13.251 1.120 -5.564 1.00 84.19 163 HIS A CA 1
ATOM 1325 C C . HIS A 1 163 ? 14.333 0.267 -4.902 1.00 84.19 163 HIS A C 1
ATOM 1327 O O . HIS A 1 163 ? 14.605 -0.846 -5.344 1.00 84.19 163 HIS A O 1
ATOM 1333 N N . CYS A 1 164 ? 14.918 0.737 -3.798 1.00 75.50 164 CYS A N 1
ATOM 1334 C CA . CYS A 1 164 ? 15.715 -0.136 -2.932 1.00 75.50 164 CYS A CA 1
ATOM 1335 C C . CYS A 1 164 ? 14.792 -1.014 -2.079 1.00 75.50 164 CYS A C 1
ATOM 1337 O O . CYS A 1 164 ? 13.919 -0.495 -1.378 1.00 75.50 164 CYS A O 1
ATOM 1339 N N . MET A 1 165 ? 15.036 -2.324 -2.050 1.00 68.12 165 MET A N 1
ATOM 1340 C CA . MET A 1 165 ? 14.368 -3.221 -1.109 1.00 68.12 165 MET A CA 1
ATOM 1341 C C . MET A 1 165 ? 14.931 -3.021 0.305 1.00 68.12 165 MET A C 1
ATOM 1343 O O . MET A 1 165 ? 16.012 -3.495 0.655 1.00 68.12 165 MET A O 1
ATOM 1347 N N . GLY A 1 166 ? 14.185 -2.282 1.129 1.00 63.81 166 GLY A N 1
ATOM 1348 C CA . GLY A 1 166 ? 14.458 -2.116 2.557 1.00 63.81 166 GLY A CA 1
ATOM 1349 C C . GLY A 1 166 ? 15.756 -1.369 2.890 1.00 63.81 166 GLY A C 1
ATOM 1350 O O . GLY A 1 166 ? 16.411 -0.759 2.043 1.00 63.81 166 GLY A O 1
ATOM 1351 N N . LYS A 1 167 ? 16.119 -1.373 4.178 1.00 56.22 167 LYS A N 1
ATOM 1352 C CA . LYS A 1 167 ? 17.359 -0.742 4.656 1.00 56.22 167 LYS A CA 1
ATOM 1353 C C . LYS A 1 167 ? 18.612 -1.510 4.218 1.00 56.22 167 LYS A C 1
ATOM 1355 O O . LYS A 1 167 ? 19.574 -0.868 3.827 1.00 56.22 167 LYS A O 1
ATOM 1360 N N . ALA A 1 168 ? 18.559 -2.842 4.173 1.00 52.97 168 ALA A N 1
ATOM 1361 C CA . ALA A 1 168 ? 19.670 -3.674 3.705 1.00 52.97 168 ALA A CA 1
ATOM 1362 C C . ALA A 1 168 ? 20.046 -3.376 2.243 1.00 52.97 168 ALA A C 1
ATOM 1364 O O . ALA A 1 168 ? 21.220 -3.182 1.949 1.00 52.97 168 ALA A O 1
ATOM 1365 N N . GLY A 1 169 ? 19.059 -3.228 1.349 1.00 57.50 169 GLY A N 1
ATOM 1366 C CA . GLY A 1 169 ? 19.316 -2.813 -0.031 1.00 57.50 169 GLY A CA 1
ATOM 1367 C C . GLY A 1 169 ? 19.888 -1.395 -0.130 1.00 57.50 169 GLY A C 1
ATOM 1368 O O . GLY A 1 169 ? 20.765 -1.147 -0.952 1.00 57.50 169 GLY A O 1
ATOM 1369 N N . ARG A 1 170 ? 19.458 -0.468 0.740 1.00 57.94 170 ARG A N 1
ATOM 1370 C CA . ARG A 1 170 ? 20.024 0.894 0.807 1.00 57.94 170 ARG A CA 1
ATOM 1371 C C . ARG A 1 170 ? 21.458 0.917 1.327 1.00 57.94 170 ARG A C 1
ATOM 1373 O O . ARG A 1 170 ? 22.281 1.631 0.769 1.00 57.94 170 ARG A O 1
ATOM 1380 N N . ASP A 1 171 ? 21.755 0.168 2.380 1.00 56.56 171 ASP A N 1
ATOM 1381 C CA . ASP A 1 171 ? 23.085 0.130 2.987 1.00 56.56 171 ASP A CA 1
ATOM 1382 C C . ASP A 1 171 ? 24.072 -0.588 2.051 1.00 56.56 171 ASP A C 1
ATOM 1384 O O . ASP A 1 171 ? 25.174 -0.088 1.842 1.00 56.56 171 ASP A O 1
ATOM 1388 N N . ALA A 1 172 ? 23.641 -1.659 1.373 1.00 55.66 172 ALA A N 1
ATOM 1389 C CA . ALA A 1 172 ? 24.399 -2.293 0.292 1.00 55.66 172 ALA A CA 1
ATOM 1390 C C . ALA A 1 172 ? 24.626 -1.341 -0.897 1.00 55.66 172 ALA A C 1
ATOM 1392 O O . ALA A 1 172 ? 25.727 -1.279 -1.439 1.00 55.66 172 ALA A O 1
ATOM 1393 N N . TRP A 1 173 ? 23.618 -0.548 -1.281 1.00 55.44 173 TRP A N 1
ATOM 1394 C CA . TRP A 1 173 ? 23.744 0.459 -2.340 1.00 55.44 173 TRP A CA 1
ATOM 1395 C C . TRP A 1 173 ? 24.706 1.595 -1.974 1.00 55.44 173 TRP A C 1
ATOM 1397 O O . TRP A 1 173 ? 25.529 2.009 -2.791 1.00 55.44 173 TRP A O 1
ATOM 1407 N N . ASN A 1 174 ? 24.631 2.095 -0.742 1.00 59.25 174 ASN A N 1
ATOM 1408 C CA . ASN A 1 174 ? 25.522 3.138 -0.245 1.00 59.25 174 ASN A CA 1
ATOM 1409 C C . ASN A 1 174 ? 26.958 2.623 -0.103 1.00 59.25 174 ASN A C 1
ATOM 1411 O O . ASN A 1 174 ? 27.886 3.324 -0.501 1.00 59.25 174 ASN A O 1
ATOM 1415 N N . ALA A 1 175 ? 27.139 1.392 0.390 1.00 57.47 175 ALA A N 1
ATOM 1416 C CA . ALA A 1 175 ? 28.433 0.719 0.422 1.00 57.47 175 ALA A CA 1
ATOM 1417 C C . ALA A 1 175 ? 28.991 0.556 -0.996 1.00 57.47 175 ALA A C 1
ATOM 1419 O O . ALA A 1 175 ? 30.121 0.953 -1.245 1.00 57.47 175 ALA A O 1
ATOM 1420 N N . PHE A 1 176 ? 28.177 0.101 -1.955 1.00 56.41 176 PHE A N 1
ATOM 1421 C CA . PHE A 1 176 ? 28.587 0.028 -3.354 1.00 56.41 176 PHE A CA 1
ATOM 1422 C C . PHE A 1 176 ? 28.978 1.388 -3.921 1.00 56.41 176 PHE A C 1
ATOM 1424 O O . PHE A 1 176 ? 30.008 1.473 -4.568 1.00 56.41 176 PHE A O 1
ATOM 1431 N N . ARG A 1 177 ? 28.213 2.462 -3.686 1.00 55.22 177 ARG A N 1
ATOM 1432 C CA . ARG A 1 177 ? 28.600 3.807 -4.141 1.00 55.22 177 ARG A CA 1
ATOM 1433 C C . ARG A 1 177 ? 29.924 4.252 -3.529 1.00 55.22 177 ARG A C 1
ATOM 1435 O O . ARG A 1 177 ? 30.766 4.766 -4.256 1.00 55.22 177 ARG A O 1
ATOM 1442 N N . ALA A 1 178 ? 30.131 4.019 -2.236 1.00 51.50 178 ALA A N 1
ATOM 1443 C CA . ALA A 1 178 ? 31.391 4.334 -1.572 1.00 51.50 178 ALA A CA 1
ATOM 1444 C C . ALA A 1 178 ? 32.561 3.525 -2.165 1.00 51.50 178 ALA A C 1
ATOM 1446 O O . ALA A 1 178 ? 33.600 4.093 -2.486 1.00 51.50 178 ALA A O 1
ATOM 1447 N N . THR A 1 179 ? 32.377 2.224 -2.403 1.00 46.19 179 THR A N 1
ATOM 1448 C CA . THR A 1 179 ? 33.398 1.347 -2.999 1.00 46.19 179 THR A CA 1
ATOM 1449 C C . THR A 1 179 ? 33.620 1.631 -4.485 1.00 46.19 179 THR A C 1
ATOM 1451 O O . THR A 1 179 ? 34.754 1.608 -4.950 1.00 46.19 179 THR A O 1
ATOM 1454 N N . ALA A 1 180 ? 32.570 1.952 -5.240 1.00 47.06 180 ALA A N 1
ATOM 1455 C CA . ALA A 1 180 ? 32.648 2.312 -6.648 1.00 47.06 180 ALA A CA 1
ATOM 1456 C C . ALA A 1 180 ? 33.374 3.647 -6.820 1.00 47.06 180 ALA A C 1
ATOM 1458 O O . ALA A 1 180 ? 34.202 3.743 -7.711 1.00 47.06 180 ALA A O 1
ATOM 1459 N N . VAL A 1 181 ? 33.158 4.644 -5.953 1.00 43.44 181 VAL A N 1
ATOM 1460 C CA . VAL A 1 181 ? 33.935 5.902 -5.962 1.00 43.44 181 VAL A CA 1
ATOM 1461 C C . VAL A 1 181 ? 35.422 5.636 -5.693 1.00 43.44 181 VAL A C 1
ATOM 1463 O O . VAL A 1 181 ? 36.267 6.223 -6.362 1.00 43.44 181 VAL A O 1
ATOM 1466 N N . ILE A 1 182 ? 35.747 4.687 -4.807 1.00 42.69 182 ILE A N 1
ATOM 1467 C CA . ILE A 1 182 ? 37.130 4.241 -4.562 1.00 42.69 182 ILE A CA 1
ATOM 1468 C C . ILE A 1 182 ? 37.714 3.510 -5.791 1.00 42.69 182 ILE A C 1
ATOM 1470 O O . ILE A 1 182 ? 38.870 3.728 -6.141 1.00 42.69 182 ILE A O 1
ATOM 1474 N N . PHE A 1 183 ? 36.915 2.711 -6.506 1.00 35.91 183 PHE A N 1
ATOM 1475 C CA . PHE A 1 183 ? 37.334 2.000 -7.725 1.00 35.91 183 PHE A CA 1
ATOM 1476 C C . PHE A 1 183 ? 37.268 2.838 -9.016 1.00 35.91 183 PHE A C 1
ATOM 1478 O O . PHE A 1 183 ? 37.882 2.468 -10.013 1.00 35.91 183 PHE A O 1
ATOM 1485 N N . THR A 1 184 ? 36.582 3.986 -9.035 1.00 40.56 184 THR A N 1
ATOM 1486 C CA . THR A 1 184 ? 36.521 4.859 -10.228 1.00 40.56 184 THR A CA 1
ATOM 1487 C C . THR A 1 184 ? 37.844 5.608 -10.443 1.00 40.56 184 THR A C 1
ATOM 1489 O O . THR A 1 184 ? 38.116 6.053 -11.552 1.00 40.56 184 THR A O 1
ATOM 1492 N N . PHE A 1 185 ? 38.728 5.648 -9.437 1.00 41.91 185 PHE A N 1
ATOM 1493 C CA . PHE A 1 185 ? 40.134 6.034 -9.616 1.00 41.91 185 PHE A CA 1
ATOM 1494 C C . PHE A 1 185 ? 41.032 4.894 -10.145 1.00 41.91 185 PHE A C 1
ATOM 1496 O O . PHE A 1 185 ? 42.213 5.117 -10.395 1.00 41.91 185 PHE A O 1
ATOM 1503 N N . GLY A 1 186 ? 40.493 3.691 -10.380 1.00 37.75 186 GLY A N 1
ATOM 1504 C CA . GLY A 1 186 ? 41.257 2.527 -10.831 1.00 37.75 186 GLY A CA 1
ATOM 1505 C C . GLY A 1 186 ? 40.422 1.509 -11.613 1.00 37.75 186 GLY A C 1
ATOM 1506 O O . GLY A 1 186 ? 40.059 0.464 -11.089 1.00 37.75 186 GLY A O 1
ATOM 1507 N N . LEU A 1 187 ? 40.160 1.808 -12.890 1.00 40.78 187 LEU A N 1
ATOM 1508 C CA . LEU A 1 187 ? 40.049 0.831 -13.989 1.00 40.78 187 LEU A CA 1
ATOM 1509 C C . LEU A 1 187 ? 39.268 -0.478 -13.721 1.00 40.78 187 LEU A C 1
ATOM 1511 O O . LEU A 1 187 ? 39.848 -1.553 -13.846 1.00 40.78 187 LEU A O 1
ATOM 1515 N N . LEU A 1 188 ? 37.949 -0.456 -13.484 1.00 34.31 188 LEU A N 1
ATOM 1516 C CA . LEU A 1 188 ? 37.150 -1.692 -13.603 1.00 34.31 188 LEU A CA 1
ATOM 1517 C C . LEU A 1 188 ? 35.734 -1.464 -14.150 1.00 34.31 188 LEU A C 1
ATOM 1519 O O . LEU A 1 188 ? 34.952 -0.649 -13.661 1.00 34.31 188 LEU A O 1
ATOM 1523 N N . LYS A 1 189 ? 35.419 -2.227 -15.206 1.00 42.62 189 LYS A N 1
ATOM 1524 C CA . LYS A 1 189 ? 34.098 -2.331 -15.839 1.00 42.62 189 LYS A CA 1
ATOM 1525 C C . LYS A 1 189 ? 33.045 -2.742 -14.802 1.00 42.62 189 LYS A C 1
ATOM 1527 O O . LYS A 1 189 ? 33.278 -3.651 -14.010 1.00 42.62 189 LYS A O 1
ATOM 1532 N N . LYS A 1 190 ? 31.875 -2.092 -14.863 1.00 40.09 190 LYS A N 1
ATOM 1533 C CA . LYS A 1 190 ? 30.687 -2.360 -14.030 1.00 40.09 190 LYS A CA 1
ATOM 1534 C C . LYS A 1 190 ? 30.449 -3.875 -13.858 1.00 40.09 190 LYS A C 1
ATOM 1536 O O . LYS A 1 190 ? 30.197 -4.546 -14.861 1.00 40.09 190 LYS A O 1
ATOM 1541 N N . PRO A 1 191 ? 30.468 -4.423 -12.630 1.00 40.12 191 PRO A N 1
ATOM 1542 C CA . PRO A 1 191 ? 30.047 -5.798 -12.404 1.00 40.12 191 PRO A CA 1
ATOM 1543 C C . PRO A 1 191 ? 28.523 -5.886 -12.583 1.00 40.12 191 PRO A C 1
ATOM 1545 O O . PRO A 1 191 ? 27.751 -5.422 -11.750 1.00 40.12 191 PRO A O 1
ATOM 1548 N N . ASN A 1 192 ? 28.085 -6.482 -13.693 1.00 41.78 192 ASN A N 1
ATOM 1549 C CA . ASN A 1 192 ? 26.670 -6.631 -14.062 1.00 41.78 192 ASN A CA 1
ATOM 1550 C C . ASN A 1 192 ? 25.931 -7.764 -13.312 1.00 41.78 192 ASN A C 1
ATOM 1552 O O . ASN A 1 192 ? 24.776 -8.040 -13.629 1.00 41.78 192 ASN A O 1
ATOM 1556 N N . ALA A 1 193 ? 26.556 -8.436 -12.339 1.00 38.12 193 ALA A N 1
ATOM 1557 C CA . ALA A 1 193 ? 26.118 -9.772 -11.912 1.00 38.12 193 ALA A CA 1
ATOM 1558 C C . ALA A 1 193 ? 25.565 -9.916 -10.475 1.00 38.12 193 ALA A C 1
ATOM 1560 O O . ALA A 1 193 ? 25.279 -11.038 -10.086 1.00 38.12 193 ALA A O 1
ATOM 1561 N N . GLY A 1 194 ? 25.371 -8.851 -9.682 1.00 42.56 194 GLY A N 1
ATOM 1562 C CA . GLY A 1 194 ? 24.964 -9.025 -8.265 1.00 42.56 194 GLY A CA 1
ATOM 1563 C C . GLY A 1 194 ? 23.944 -8.044 -7.678 1.00 42.56 194 GLY A C 1
ATOM 1564 O O . GLY A 1 194 ? 23.597 -8.167 -6.510 1.00 42.56 194 GLY A O 1
ATOM 1565 N N . PHE A 1 195 ? 23.464 -7.056 -8.442 1.00 46.59 195 PHE A N 1
ATOM 1566 C CA . PHE A 1 195 ? 22.631 -5.971 -7.888 1.00 46.59 195 PHE A CA 1
ATOM 1567 C C . PHE A 1 195 ? 21.124 -6.141 -8.068 1.00 46.59 195 PHE A C 1
ATOM 1569 O O . PHE A 1 195 ? 20.358 -5.445 -7.402 1.00 46.59 195 PHE A O 1
ATOM 1576 N N . LYS A 1 196 ? 20.687 -7.064 -8.933 1.00 49.47 196 LYS A N 1
ATOM 1577 C CA . LYS A 1 196 ? 19.259 -7.272 -9.213 1.00 49.47 196 LYS A CA 1
ATOM 1578 C C . LYS A 1 196 ? 18.473 -7.742 -7.982 1.00 49.47 196 LYS A C 1
ATOM 1580 O O . LYS A 1 196 ? 17.280 -7.473 -7.905 1.00 49.47 196 LYS A O 1
ATOM 1585 N N . ASP A 1 197 ? 19.145 -8.331 -6.993 1.00 53.84 197 ASP A N 1
ATOM 1586 C CA . ASP A 1 197 ? 18.505 -8.886 -5.794 1.00 53.84 197 ASP A CA 1
ATOM 1587 C C . ASP A 1 197 ? 18.128 -7.833 -4.735 1.00 53.84 197 ASP A C 1
ATOM 1589 O O . ASP A 1 197 ? 17.363 -8.125 -3.817 1.00 53.84 197 ASP A O 1
ATOM 1593 N N . TYR A 1 198 ? 18.616 -6.590 -4.856 1.00 67.25 198 TYR A N 1
ATOM 1594 C CA . TYR A 1 198 ? 18.368 -5.520 -3.871 1.00 67.25 198 TYR A CA 1
ATOM 1595 C C . TYR A 1 198 ? 17.478 -4.393 -4.386 1.00 67.25 198 TYR A C 1
ATOM 1597 O O . TYR A 1 198 ? 17.128 -3.476 -3.632 1.00 67.25 198 TYR A O 1
ATOM 1605 N N . THR A 1 199 ? 17.114 -4.441 -5.662 1.00 77.19 199 THR A N 1
ATOM 1606 C CA . THR A 1 199 ? 16.270 -3.438 -6.299 1.00 77.19 199 THR A CA 1
ATOM 1607 C C . THR A 1 199 ? 14.936 -4.043 -6.695 1.00 77.19 199 THR A C 1
ATOM 1609 O O . THR A 1 199 ? 14.884 -5.143 -7.232 1.00 77.19 199 THR A O 1
ATOM 1612 N N . HIS A 1 200 ? 13.855 -3.319 -6.444 1.00 87.38 200 HIS A N 1
ATOM 1613 C CA . HIS A 1 200 ? 12.510 -3.686 -6.860 1.00 87.38 200 HIS A CA 1
ATOM 1614 C C . HIS A 1 200 ? 12.003 -2.655 -7.855 1.00 87.38 200 HIS A C 1
ATOM 1616 O O . HIS A 1 200 ? 12.061 -1.460 -7.580 1.00 87.38 200 HIS A O 1
ATOM 1622 N N . GLU A 1 201 ? 11.506 -3.104 -8.999 1.00 92.06 201 GLU A N 1
ATOM 1623 C CA . GLU A 1 201 ? 10.877 -2.212 -9.964 1.00 92.06 201 GLU A CA 1
ATOM 1624 C C . GLU A 1 201 ? 9.361 -2.243 -9.824 1.00 92.06 201 GLU A C 1
ATOM 1626 O O . GLU A 1 201 ? 8.757 -3.306 -9.663 1.00 92.06 201 GLU A O 1
ATOM 1631 N N . ALA A 1 202 ? 8.767 -1.055 -9.849 1.00 94.06 202 ALA A N 1
ATOM 1632 C CA . ALA A 1 202 ? 7.340 -0.853 -9.674 1.00 94.06 202 ALA A CA 1
ATOM 1633 C C . ALA A 1 202 ? 6.870 0.348 -10.500 1.00 94.06 202 ALA A C 1
ATOM 1635 O O . ALA A 1 202 ? 7.664 1.181 -10.946 1.00 94.06 202 ALA A O 1
ATOM 1636 N N . VAL A 1 203 ? 5.560 0.433 -10.695 1.00 95.69 203 VAL A N 1
ATOM 1637 C CA . VAL A 1 203 ? 4.902 1.527 -11.401 1.00 95.69 203 VAL A CA 1
ATOM 1638 C C . VAL A 1 203 ? 4.143 2.382 -10.403 1.00 95.69 203 VAL A C 1
ATOM 1640 O O . VAL A 1 203 ? 3.315 1.891 -9.643 1.00 95.69 203 VAL A O 1
ATOM 1643 N N . HIS A 1 204 ? 4.428 3.673 -10.416 1.00 95.19 204 HIS A N 1
ATOM 1644 C CA . HIS A 1 204 ? 3.799 4.681 -9.593 1.00 95.19 204 HIS A CA 1
ATOM 1645 C C . HIS A 1 204 ? 2.767 5.453 -10.415 1.00 95.19 204 HIS A C 1
ATOM 1647 O O . HIS A 1 204 ? 3.080 5.972 -11.483 1.00 95.19 204 HIS A O 1
ATOM 1653 N N . LEU A 1 205 ? 1.539 5.522 -9.926 1.00 95.06 205 LEU A N 1
ATOM 1654 C CA . LEU A 1 205 ? 0.411 6.183 -10.566 1.00 95.06 205 LEU A CA 1
ATOM 1655 C C . LEU A 1 205 ? 0.015 7.386 -9.730 1.00 95.06 205 LEU A C 1
ATOM 1657 O O . LEU A 1 205 ? -0.167 7.251 -8.528 1.00 95.06 205 LEU A O 1
ATOM 1661 N N . PHE A 1 206 ? -0.175 8.531 -10.368 1.00 95.06 206 PHE A N 1
ATOM 1662 C CA . PHE A 1 206 ? -0.724 9.720 -9.733 1.00 95.06 206 PHE A CA 1
ATOM 1663 C C . PHE A 1 206 ? -2.138 9.909 -10.254 1.00 95.06 206 PHE A C 1
ATOM 1665 O O . PHE A 1 206 ? -2.340 10.109 -11.458 1.00 95.06 206 PHE A O 1
ATOM 1672 N N . ILE A 1 207 ? -3.110 9.813 -9.354 1.00 94.69 207 ILE A N 1
ATOM 1673 C CA . ILE A 1 207 ? -4.528 9.912 -9.668 1.00 94.69 207 ILE A CA 1
ATOM 1674 C C . ILE A 1 207 ? -5.148 11.102 -8.946 1.00 94.69 207 ILE A C 1
ATOM 1676 O O . ILE A 1 207 ? -4.762 11.445 -7.833 1.00 94.69 207 ILE A O 1
ATOM 1680 N N . ARG A 1 208 ? -6.127 11.738 -9.580 1.00 94.62 208 ARG A N 1
ATOM 1681 C CA . ARG A 1 208 ? -6.877 12.856 -9.009 1.00 94.62 208 ARG A CA 1
ATOM 1682 C C . ARG A 1 208 ? -8.358 12.532 -9.024 1.00 94.62 208 ARG A C 1
ATOM 1684 O O . ARG A 1 208 ? -8.880 1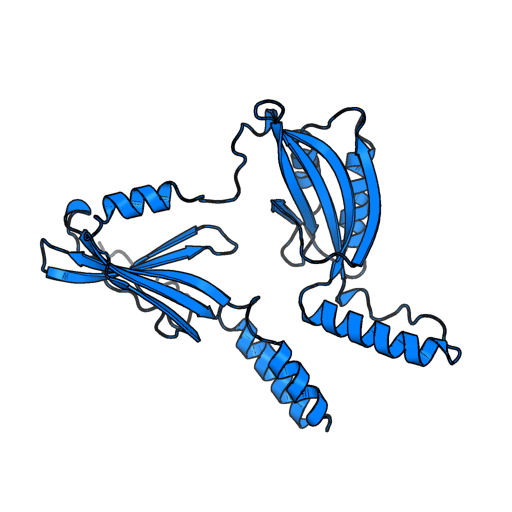2.072 -10.039 1.00 94.62 208 ARG A O 1
ATOM 1691 N N . CYS A 1 209 ? -9.042 12.802 -7.920 1.00 93.56 209 CYS A N 1
ATOM 1692 C CA . CYS A 1 209 ? -10.495 12.750 -7.878 1.00 93.56 209 CYS A CA 1
ATOM 1693 C C . CYS A 1 209 ? -11.080 13.944 -8.639 1.00 93.56 209 CYS A C 1
ATOM 1695 O O . CYS A 1 209 ? -10.804 15.095 -8.302 1.00 93.56 209 CYS A O 1
ATOM 1697 N N . ARG A 1 210 ? -11.934 13.691 -9.631 1.00 92.94 210 ARG A N 1
ATOM 1698 C CA . ARG A 1 210 ? -12.675 14.742 -10.344 1.00 92.94 210 ARG A CA 1
ATOM 1699 C C . ARG A 1 210 ? -13.708 15.453 -9.476 1.00 92.94 210 ARG A C 1
ATOM 1701 O O . ARG A 1 210 ? -14.024 16.600 -9.759 1.00 92.94 210 ARG A O 1
ATOM 1708 N N . ASN A 1 211 ? -14.231 14.776 -8.455 1.00 91.38 211 ASN A N 1
ATOM 1709 C CA . ASN A 1 211 ? -15.298 15.314 -7.615 1.00 91.38 211 ASN A CA 1
ATOM 1710 C C . ASN A 1 211 ? -14.757 16.268 -6.541 1.00 91.38 211 ASN A C 1
ATOM 1712 O O . ASN A 1 211 ? -15.184 17.411 -6.450 1.00 91.38 211 ASN A O 1
ATOM 1716 N N . CYS A 1 212 ? -13.783 15.817 -5.745 1.00 89.25 212 CYS A N 1
ATOM 1717 C CA . CYS A 1 212 ? -13.242 16.602 -4.629 1.00 89.25 212 CYS A CA 1
ATOM 1718 C C . CYS A 1 212 ? -11.871 17.238 -4.912 1.00 89.25 212 CYS A C 1
ATOM 1720 O O . CYS A 1 212 ? -11.335 17.935 -4.057 1.00 89.25 212 CYS A O 1
ATOM 1722 N N . GLY A 1 213 ? -11.262 16.973 -6.073 1.00 89.19 213 GLY A N 1
ATOM 1723 C CA . GLY A 1 213 ? -9.944 17.503 -6.437 1.00 89.19 213 GLY A CA 1
ATOM 1724 C C . GLY A 1 213 ? -8.758 16.874 -5.697 1.00 89.19 213 GLY A C 1
ATOM 1725 O O . GLY A 1 213 ? -7.621 17.240 -5.986 1.00 89.19 213 GLY A O 1
ATOM 1726 N N . ARG A 1 214 ? -8.990 15.929 -4.772 1.00 87.75 214 ARG A N 1
ATOM 1727 C CA . ARG A 1 214 ? -7.933 15.271 -3.989 1.00 87.75 214 ARG A CA 1
ATOM 1728 C C . ARG A 1 214 ? -6.999 14.461 -4.887 1.00 87.75 214 ARG A C 1
ATOM 1730 O O . ARG A 1 214 ? -7.457 13.643 -5.688 1.00 87.75 214 ARG A O 1
ATOM 1737 N N . ASP A 1 215 ? -5.701 14.664 -4.692 1.00 90.62 215 ASP A N 1
ATOM 1738 C CA . ASP A 1 215 ? -4.642 13.859 -5.291 1.00 90.62 215 ASP A CA 1
ATOM 1739 C C . ASP A 1 215 ? -4.319 12.651 -4.416 1.00 90.62 215 ASP A C 1
ATOM 1741 O O . ASP A 1 215 ? -4.243 12.760 -3.191 1.00 90.62 215 ASP A O 1
ATOM 1745 N N . LEU A 1 216 ? -4.124 11.510 -5.067 1.00 89.88 216 LEU A N 1
ATOM 1746 C CA . LEU A 1 216 ? -3.631 10.276 -4.478 1.00 89.88 216 LEU A CA 1
ATOM 1747 C C . LEU A 1 216 ? -2.539 9.704 -5.375 1.00 89.88 216 LEU A C 1
ATOM 1749 O O . LEU A 1 216 ? -2.543 9.886 -6.595 1.00 89.88 216 LEU A O 1
ATOM 1753 N N . ASP A 1 217 ? -1.634 8.953 -4.780 1.00 91.38 217 ASP A N 1
ATOM 1754 C CA . ASP A 1 217 ? -0.623 8.199 -5.493 1.00 91.38 217 ASP A CA 1
ATOM 1755 C C . ASP A 1 217 ? -0.720 6.714 -5.146 1.00 91.38 217 ASP A C 1
ATOM 1757 O O . ASP A 1 217 ? -1.122 6.343 -4.047 1.00 91.38 217 ASP A O 1
ATOM 1761 N N . PHE A 1 218 ? -0.415 5.849 -6.109 1.00 91.12 218 PHE A N 1
ATOM 1762 C CA . PHE A 1 218 ? -0.469 4.402 -5.946 1.00 91.12 218 PHE A CA 1
ATOM 1763 C C . PHE A 1 218 ? 0.786 3.758 -6.498 1.00 91.12 218 PHE A C 1
ATOM 1765 O O . PHE A 1 218 ? 1.171 4.011 -7.636 1.00 91.12 218 PHE A O 1
ATOM 1772 N N . THR A 1 219 ? 1.379 2.838 -5.745 1.00 92.69 219 THR A N 1
ATOM 1773 C CA . THR A 1 219 ? 2.430 1.961 -6.255 1.00 92.69 219 THR A CA 1
ATOM 1774 C C . THR A 1 219 ? 1.860 0.590 -6.618 1.00 92.69 219 THR A C 1
ATOM 1776 O O . THR A 1 219 ? 1.331 -0.128 -5.768 1.00 92.69 219 THR A O 1
ATOM 1779 N N . CYS A 1 220 ? 2.010 0.210 -7.884 1.00 93.56 220 CYS A N 1
ATOM 1780 C CA . CYS A 1 220 ? 1.709 -1.104 -8.438 1.00 93.56 220 CYS A CA 1
ATOM 1781 C C . CYS A 1 220 ? 3.012 -1.879 -8.637 1.00 93.56 220 CYS A C 1
ATOM 1783 O O . CYS A 1 220 ? 3.888 -1.434 -9.377 1.00 93.56 220 CYS A O 1
ATOM 1785 N N . GLY A 1 221 ? 3.152 -3.043 -8.010 1.00 91.12 221 GLY A N 1
ATOM 1786 C CA . GLY A 1 221 ? 4.374 -3.833 -8.141 1.00 91.12 221 GLY A CA 1
ATOM 1787 C C . GLY A 1 221 ? 4.158 -5.321 -7.922 1.00 91.12 221 GLY A C 1
ATOM 1788 O O . GLY A 1 221 ? 3.174 -5.747 -7.314 1.00 91.12 221 GLY A O 1
ATOM 1789 N N . LEU A 1 222 ? 5.113 -6.112 -8.406 1.00 89.62 222 LEU A N 1
ATOM 1790 C CA . LEU A 1 222 ? 5.136 -7.563 -8.264 1.00 89.62 222 LEU A CA 1
ATOM 1791 C C . LEU A 1 222 ? 6.189 -8.000 -7.245 1.00 89.62 222 LEU A C 1
ATOM 1793 O O . LEU A 1 222 ? 7.383 -7.800 -7.438 1.00 89.62 222 LEU A O 1
ATOM 1797 N N . THR A 1 223 ? 5.756 -8.671 -6.185 1.00 85.88 223 THR A N 1
ATOM 1798 C CA . THR A 1 223 ? 6.656 -9.237 -5.170 1.00 85.88 223 THR A CA 1
ATOM 1799 C C . THR A 1 223 ? 6.668 -10.761 -5.238 1.00 85.88 223 THR A C 1
ATOM 1801 O O . THR A 1 223 ? 5.856 -11.366 -5.933 1.00 85.88 223 THR A O 1
ATOM 1804 N N . THR A 1 224 ? 7.525 -11.405 -4.443 1.00 77.31 224 THR A N 1
ATOM 1805 C CA . THR A 1 224 ? 7.464 -12.860 -4.210 1.00 77.31 224 THR A CA 1
ATOM 1806 C C . THR A 1 224 ? 6.113 -13.313 -3.642 1.00 77.31 224 THR A C 1
ATOM 1808 O O . THR A 1 224 ? 5.713 -14.449 -3.858 1.00 77.31 224 THR A O 1
ATOM 1811 N N . SER A 1 225 ? 5.381 -12.417 -2.966 1.00 82.75 225 SER A N 1
ATOM 1812 C CA . SER A 1 225 ? 4.007 -12.644 -2.485 1.00 82.75 225 SER A CA 1
ATOM 1813 C C . SER A 1 225 ? 2.914 -12.347 -3.524 1.00 82.75 225 SER A C 1
ATOM 1815 O O . SER A 1 225 ? 1.741 -12.277 -3.166 1.00 82.75 225 SER A O 1
ATOM 1817 N N . GLY A 1 226 ? 3.290 -12.108 -4.781 1.00 87.19 226 GLY A N 1
ATOM 1818 C CA . GLY A 1 226 ? 2.380 -11.727 -5.856 1.00 87.19 226 GLY A CA 1
ATOM 1819 C C . GLY A 1 226 ? 2.289 -10.219 -6.085 1.00 87.19 226 GLY A C 1
ATOM 1820 O O . GLY A 1 226 ? 3.010 -9.416 -5.467 1.00 87.19 226 GLY A O 1
ATOM 1821 N N . LYS A 1 227 ? 1.418 -9.839 -7.026 1.00 91.25 227 LYS A N 1
ATOM 1822 C CA . LYS A 1 227 ? 1.189 -8.443 -7.418 1.00 91.25 227 LYS A CA 1
ATOM 1823 C C . LYS A 1 227 ? 0.364 -7.712 -6.366 1.00 91.25 227 LYS A C 1
ATOM 1825 O O . LYS A 1 227 ? -0.573 -8.270 -5.797 1.00 91.25 227 LYS A O 1
ATOM 1830 N N . LYS A 1 228 ? 0.711 -6.456 -6.091 1.00 89.62 228 LYS A N 1
ATOM 1831 C CA . LYS A 1 228 ? -0.022 -5.594 -5.158 1.00 89.62 228 LYS A CA 1
ATOM 1832 C C . LYS A 1 228 ? -0.119 -4.174 -5.707 1.00 89.62 228 LYS A C 1
ATOM 1834 O O . LYS A 1 228 ? 0.855 -3.652 -6.241 1.00 89.62 228 LYS A O 1
ATOM 1839 N N . ILE A 1 229 ? -1.283 -3.565 -5.511 1.00 88.75 229 ILE A N 1
ATOM 1840 C CA . ILE A 1 229 ? -1.496 -2.124 -5.622 1.00 88.75 229 ILE A CA 1
ATOM 1841 C C . ILE A 1 229 ? -1.595 -1.560 -4.204 1.00 88.75 229 ILE A C 1
ATOM 1843 O O . ILE A 1 229 ? -2.267 -2.141 -3.348 1.00 88.75 229 ILE A O 1
ATOM 1847 N N . ARG A 1 230 ? -0.861 -0.488 -3.918 1.00 86.25 230 ARG A N 1
ATOM 1848 C CA . ARG A 1 230 ? -0.820 0.152 -2.597 1.00 86.25 230 ARG A CA 1
ATOM 1849 C C . ARG A 1 230 ? -0.976 1.648 -2.769 1.00 86.25 230 ARG A C 1
ATOM 1851 O O . ARG A 1 230 ? -0.342 2.196 -3.661 1.00 86.25 230 ARG A O 1
ATOM 1858 N N . GLU A 1 231 ? -1.782 2.280 -1.927 1.00 82.69 231 GLU A N 1
ATOM 1859 C CA . GLU A 1 231 ? -1.777 3.738 -1.825 1.00 82.69 231 GLU A CA 1
ATOM 1860 C C . GLU A 1 231 ? -0.425 4.195 -1.271 1.00 82.69 231 GLU A C 1
ATOM 1862 O O . GLU A 1 231 ? 0.169 3.553 -0.395 1.00 82.69 231 GLU A O 1
ATOM 1867 N N . GLY A 1 232 ? 0.065 5.293 -1.816 1.00 80.19 232 GLY A N 1
ATOM 1868 C CA . GLY A 1 232 ? 1.327 5.888 -1.465 1.00 80.19 232 GLY A CA 1
ATOM 1869 C C . GLY A 1 232 ? 2.529 5.255 -2.155 1.00 80.19 232 GLY A C 1
ATOM 1870 O O . GLY A 1 232 ? 2.477 4.371 -3.024 1.00 80.19 232 GLY A O 1
ATOM 1871 N N . TYR A 1 233 ? 3.668 5.729 -1.680 1.00 71.06 233 TYR A N 1
ATOM 1872 C CA . TYR A 1 233 ? 4.944 5.575 -2.332 1.00 71.06 233 TYR A CA 1
ATOM 1873 C C . TYR A 1 233 ? 5.772 4.413 -1.744 1.00 71.06 233 TYR A C 1
ATOM 1875 O O . TYR A 1 233 ? 5.988 4.332 -0.531 1.00 71.06 233 TYR A O 1
ATOM 1883 N N . TYR A 1 234 ? 6.287 3.514 -2.597 1.00 65.06 234 TYR A N 1
ATOM 1884 C CA . TYR A 1 234 ? 7.101 2.349 -2.197 1.00 65.06 234 TYR A CA 1
ATOM 1885 C C . TYR A 1 234 ? 8.520 2.742 -1.737 1.00 65.06 234 TYR A C 1
ATOM 1887 O O . TYR A 1 234 ? 9.507 2.426 -2.391 1.00 65.06 234 TYR A O 1
ATOM 1895 N N . GLY A 1 235 ? 8.656 3.451 -0.610 1.00 66.00 235 GLY A N 1
ATOM 1896 C CA . GLY A 1 235 ? 9.952 3.817 -0.010 1.00 66.00 235 GLY A CA 1
ATOM 1897 C C . GLY A 1 235 ? 10.913 4.563 -0.957 1.00 66.00 235 GLY A C 1
ATOM 1898 O O . GLY A 1 235 ? 10.597 4.841 -2.101 1.00 66.00 235 GLY A O 1
ATOM 1899 N N . LYS A 1 236 ? 12.130 4.927 -0.529 1.00 67.88 236 LYS A N 1
ATOM 1900 C CA . LYS A 1 236 ? 13.057 5.711 -1.386 1.00 67.88 236 LYS A CA 1
ATOM 1901 C C . LYS A 1 236 ? 13.337 5.024 -2.743 1.00 67.88 236 LYS A C 1
ATOM 1903 O O . LYS A 1 236 ? 13.803 3.883 -2.758 1.00 67.88 236 LYS A O 1
ATOM 1908 N N . TYR A 1 237 ? 13.084 5.728 -3.854 1.00 76.62 237 TYR A N 1
ATOM 1909 C CA . TYR A 1 237 ? 13.527 5.315 -5.192 1.00 76.62 237 TYR A CA 1
ATOM 1910 C C . TYR A 1 237 ? 14.975 5.725 -5.395 1.00 76.62 237 TYR A C 1
ATOM 1912 O O . TYR A 1 237 ? 15.454 6.694 -4.804 1.00 76.62 237 TYR A O 1
ATOM 1920 N N . VAL A 1 238 ? 15.656 4.961 -6.234 1.00 78.19 238 VAL A N 1
ATOM 1921 C CA . VAL A 1 238 ? 17.014 5.259 -6.683 1.00 78.19 238 VAL A CA 1
ATOM 1922 C C . VAL A 1 238 ? 16.987 5.880 -8.071 1.00 78.19 238 VAL A C 1
ATOM 1924 O O . VAL A 1 238 ? 17.867 6.673 -8.392 1.00 78.19 238 VAL A O 1
ATOM 1927 N N . ASP A 1 239 ? 15.989 5.514 -8.878 1.00 86.19 239 ASP A N 1
ATOM 1928 C CA . ASP A 1 239 ? 15.933 5.869 -10.289 1.00 86.19 239 ASP A CA 1
ATOM 1929 C C . ASP A 1 239 ? 14.487 5.908 -10.803 1.00 86.19 239 ASP A C 1
ATOM 1931 O O . ASP A 1 239 ? 13.637 5.133 -10.348 1.00 86.19 239 ASP A O 1
ATOM 1935 N N . ILE A 1 240 ? 14.222 6.806 -11.753 1.00 90.88 240 ILE A N 1
ATOM 1936 C CA . ILE A 1 240 ? 12.986 6.841 -12.543 1.00 90.88 240 ILE A CA 1
ATOM 1937 C C . ILE A 1 240 ? 13.375 6.395 -13.946 1.00 90.88 240 ILE A C 1
ATOM 1939 O O . ILE A 1 240 ? 14.104 7.100 -14.636 1.00 90.88 240 ILE A O 1
ATOM 1943 N N . LYS A 1 241 ? 12.893 5.222 -14.356 1.00 91.56 241 LYS A N 1
ATOM 1944 C CA . LYS A 1 241 ? 13.175 4.654 -15.676 1.00 91.56 241 LYS A CA 1
ATOM 1945 C C . LYS A 1 241 ? 12.454 5.424 -16.763 1.00 91.56 241 LYS A C 1
ATOM 1947 O O . LYS A 1 241 ? 13.075 5.859 -17.725 1.00 91.56 241 LYS A O 1
ATOM 1952 N N . GLU A 1 242 ? 11.151 5.606 -16.578 1.00 94.12 242 GLU A N 1
ATOM 1953 C CA . GLU A 1 242 ? 10.283 6.303 -17.520 1.00 94.12 242 GLU A CA 1
ATOM 1954 C C . GLU A 1 242 ? 9.192 7.061 -16.758 1.00 94.12 242 GLU A C 1
ATOM 1956 O O . GLU A 1 242 ? 8.756 6.649 -15.681 1.00 94.12 242 GLU A O 1
ATOM 1961 N N . SER A 1 243 ? 8.753 8.190 -17.308 1.00 95.38 243 SER A N 1
ATOM 1962 C CA . SER A 1 243 ? 7.720 9.047 -16.725 1.00 95.38 243 SER A CA 1
ATOM 1963 C C . SER A 1 243 ? 6.875 9.636 -17.840 1.00 95.38 243 SER A C 1
ATOM 1965 O O . SER A 1 243 ? 7.405 10.046 -18.874 1.00 95.38 243 SER A O 1
ATOM 1967 N N . ARG A 1 244 ? 5.558 9.656 -17.647 1.00 95.25 244 ARG A N 1
ATOM 1968 C CA . ARG A 1 244 ? 4.625 10.203 -18.627 1.00 95.25 244 ARG A CA 1
ATOM 1969 C C . ARG A 1 244 ? 3.439 10.858 -17.945 1.00 95.25 244 ARG A C 1
ATOM 1971 O O . ARG A 1 244 ? 2.831 10.284 -17.046 1.00 95.25 244 ARG A O 1
ATOM 1978 N N . GLU A 1 245 ? 3.086 12.038 -18.434 1.00 95.12 245 GLU A N 1
ATOM 1979 C CA . GLU A 1 245 ? 1.822 12.696 -18.119 1.00 95.12 245 GLU A CA 1
ATOM 1980 C C . GLU A 1 245 ? 0.780 12.353 -19.183 1.00 95.12 245 GLU A C 1
ATOM 1982 O O . GLU A 1 245 ? 1.064 12.321 -20.388 1.00 95.12 245 GLU A O 1
ATOM 1987 N N . PHE A 1 246 ? -0.438 12.069 -18.736 1.00 90.94 246 PHE A N 1
ATOM 1988 C CA . PHE A 1 246 ? -1.537 11.722 -19.621 1.00 90.94 246 PHE A CA 1
ATOM 1989 C C . PHE A 1 246 ? -2.280 12.985 -20.053 1.00 90.94 246 PHE A C 1
ATOM 1991 O O . PHE A 1 246 ? -2.849 13.696 -19.227 1.00 90.94 246 PHE A O 1
ATOM 1998 N N . LYS A 1 247 ? -2.313 13.247 -21.367 1.00 83.75 247 LYS A N 1
ATOM 1999 C CA . LYS A 1 247 ? -3.125 14.340 -21.933 1.00 83.75 247 LYS A CA 1
ATOM 2000 C C . LYS A 1 247 ? -4.620 14.069 -21.762 1.00 83.75 247 LYS A C 1
ATOM 2002 O O . LYS A 1 247 ? -5.372 14.969 -21.407 1.00 83.75 247 LYS A O 1
ATOM 2007 N N . GLN A 1 248 ? -5.026 12.825 -22.000 1.00 86.38 248 GLN A N 1
ATOM 2008 C CA . GLN A 1 248 ? -6.359 12.323 -21.703 1.00 86.38 248 GLN A CA 1
ATOM 2009 C C . GLN A 1 248 ? -6.270 11.490 -20.434 1.00 86.38 248 GLN A C 1
ATOM 2011 O O . GLN A 1 248 ? -5.528 10.510 -20.388 1.00 86.38 248 GLN A O 1
ATOM 2016 N N . ARG A 1 249 ? -6.977 11.915 -19.388 1.00 86.62 249 ARG A N 1
ATOM 2017 C CA . ARG A 1 249 ? -6.906 11.245 -18.093 1.00 86.62 249 ARG A CA 1
ATOM 2018 C C . ARG A 1 249 ? -7.511 9.847 -18.193 1.00 86.62 249 ARG A C 1
ATOM 2020 O O . ARG A 1 249 ? -8.564 9.659 -18.798 1.00 86.62 249 ARG A O 1
ATOM 2027 N N . LEU A 1 250 ? -6.835 8.873 -17.596 1.00 90.94 250 LEU A N 1
ATOM 2028 C CA . LEU A 1 250 ? -7.228 7.469 -17.661 1.00 90.94 250 LEU A CA 1
ATOM 2029 C C . LEU A 1 250 ? -7.980 7.079 -16.388 1.00 90.94 250 LEU A C 1
ATOM 2031 O O . LEU A 1 250 ? -7.481 7.334 -15.294 1.00 90.94 250 LEU A O 1
ATOM 2035 N N . SER A 1 251 ? -9.156 6.453 -16.494 1.00 93.75 251 SER A N 1
ATOM 2036 C CA . SER A 1 251 ? -9.925 6.094 -15.294 1.00 93.75 251 SER A CA 1
ATOM 2037 C C . SER A 1 251 ? -9.179 5.077 -14.427 1.00 93.75 251 SER A C 1
ATOM 2039 O O . SER A 1 251 ? -8.550 4.139 -14.928 1.00 93.75 251 SER A O 1
ATOM 2041 N N . TYR A 1 252 ? -9.279 5.238 -13.107 1.00 92.94 252 TYR A N 1
ATOM 2042 C CA . TYR A 1 252 ? -8.670 4.310 -12.158 1.00 92.94 252 TYR A CA 1
ATOM 2043 C C . TYR A 1 252 ? -9.180 2.877 -12.351 1.00 92.94 252 TYR A C 1
ATOM 2045 O O . TYR A 1 252 ? -8.385 1.940 -12.323 1.00 92.94 252 TYR A O 1
ATOM 2053 N N . ASN A 1 253 ? -10.471 2.692 -12.638 1.00 92.12 253 ASN A N 1
ATOM 2054 C CA . ASN A 1 253 ? -11.027 1.363 -12.898 1.00 92.12 253 ASN A CA 1
ATOM 2055 C C . ASN A 1 253 ? -10.400 0.691 -14.117 1.00 92.12 253 ASN A C 1
ATOM 2057 O O . ASN A 1 253 ? -10.132 -0.504 -14.058 1.00 92.12 253 ASN A O 1
ATOM 2061 N N . LYS A 1 254 ? -10.107 1.437 -15.193 1.00 94.31 254 LYS A N 1
ATOM 2062 C CA . LYS A 1 254 ? -9.439 0.857 -16.365 1.00 94.31 254 LYS A CA 1
ATOM 2063 C C . LYS A 1 254 ? -8.022 0.403 -16.024 1.00 94.31 254 LYS A C 1
ATOM 2065 O O . LYS A 1 254 ? -7.590 -0.665 -16.445 1.00 94.31 254 LYS A O 1
ATOM 2070 N N . ILE A 1 255 ? -7.313 1.188 -15.215 1.00 93.69 255 ILE A N 1
ATOM 2071 C CA . ILE A 1 255 ? -5.976 0.828 -14.731 1.00 93.69 255 ILE A CA 1
ATOM 2072 C C . ILE A 1 255 ? -6.039 -0.411 -13.836 1.00 93.69 255 ILE A C 1
ATOM 2074 O O . ILE A 1 255 ? -5.212 -1.313 -13.970 1.00 93.69 255 ILE A O 1
ATOM 2078 N N . LYS A 1 256 ? -7.029 -0.470 -12.942 1.00 93.12 256 LYS A N 1
ATOM 2079 C CA . LYS A 1 256 ? -7.259 -1.600 -12.044 1.00 93.12 256 LYS A CA 1
ATOM 2080 C C . LYS A 1 256 ? -7.610 -2.873 -12.815 1.00 93.12 256 LYS A C 1
ATOM 2082 O O . LYS A 1 256 ? -7.040 -3.911 -12.514 1.00 93.12 256 LYS A O 1
ATOM 2087 N N . GLU A 1 257 ? -8.454 -2.783 -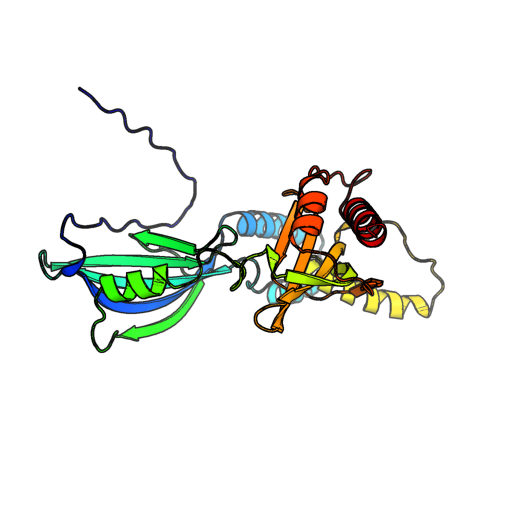13.839 1.00 93.88 257 GLU A N 1
ATOM 2088 C CA . GLU A 1 257 ? -8.786 -3.896 -14.739 1.00 93.88 257 GLU A CA 1
ATOM 2089 C C . GLU A 1 257 ? -7.524 -4.456 -15.412 1.00 93.88 257 GLU A C 1
ATOM 2091 O O . GLU A 1 257 ? -7.276 -5.661 -15.364 1.00 93.88 257 GLU A O 1
ATOM 2096 N N . VAL A 1 258 ? -6.664 -3.586 -15.961 1.00 95.38 258 VAL A N 1
ATOM 2097 C CA . VAL A 1 258 ? -5.369 -4.007 -16.523 1.00 95.38 258 VAL A CA 1
ATOM 2098 C C . VAL A 1 258 ? -4.504 -4.667 -15.454 1.00 95.38 258 VAL A C 1
ATOM 2100 O O . VAL A 1 258 ? -3.979 -5.755 -15.674 1.00 95.38 258 VAL A O 1
ATOM 2103 N N . PHE A 1 259 ? -4.374 -4.045 -14.280 1.00 94.44 259 PHE A N 1
ATOM 2104 C CA . PHE A 1 259 ? -3.593 -4.583 -13.168 1.00 94.44 259 PHE A CA 1
ATOM 2105 C C . PHE A 1 259 ? -4.082 -5.978 -12.749 1.00 94.44 259 PHE A C 1
ATOM 2107 O O . PHE A 1 259 ? -3.278 -6.887 -12.529 1.00 94.44 259 PHE A O 1
ATOM 2114 N N . GLU A 1 260 ? -5.394 -6.175 -12.655 1.00 92.00 260 GLU A N 1
ATOM 2115 C CA . GLU A 1 260 ? -6.030 -7.450 -12.323 1.00 92.00 260 GLU A CA 1
ATOM 2116 C C . GLU A 1 260 ? -5.840 -8.496 -13.428 1.00 92.00 260 GLU A C 1
ATOM 2118 O O . GLU A 1 260 ? -5.633 -9.664 -13.100 1.00 92.00 260 GLU A O 1
ATOM 2123 N N . GLY A 1 261 ? -5.766 -8.078 -14.695 1.00 91.50 261 GLY A N 1
ATOM 2124 C CA . GLY A 1 261 ? -5.414 -8.930 -15.835 1.00 91.50 261 GLY A CA 1
ATOM 2125 C C . GLY A 1 261 ? -3.928 -9.300 -15.935 1.00 91.50 261 GLY A C 1
ATOM 2126 O O . GLY A 1 261 ? -3.591 -10.303 -16.564 1.00 91.50 261 GLY A O 1
ATOM 2127 N N . MET A 1 262 ? -3.027 -8.544 -15.293 1.00 94.38 262 MET A N 1
ATOM 2128 C CA . MET A 1 262 ? -1.597 -8.878 -15.273 1.00 94.38 262 MET A CA 1
ATOM 2129 C C . MET A 1 262 ? -1.348 -10.231 -14.598 1.00 94.38 262 MET A C 1
ATOM 2131 O O . MET A 1 262 ? -2.046 -10.648 -13.678 1.00 94.38 262 MET A O 1
ATOM 2135 N N . TRP A 1 263 ? -0.275 -10.904 -14.974 1.00 92.75 263 TRP A N 1
ATOM 2136 C CA . TRP A 1 263 ? 0.176 -12.107 -14.281 1.00 92.75 263 TRP A CA 1
ATOM 2137 C C . TRP A 1 263 ? 0.697 -11.793 -12.862 1.00 92.75 263 TRP A C 1
ATOM 2139 O O . TRP A 1 263 ? 1.069 -10.659 -12.550 1.00 92.75 263 TRP A O 1
ATOM 2149 N N . ASP A 1 264 ? 0.698 -12.797 -11.982 1.00 91.00 264 ASP A N 1
ATOM 2150 C CA . ASP A 1 264 ? 0.963 -12.664 -10.539 1.00 91.00 264 ASP A CA 1
ATOM 2151 C C . ASP A 1 264 ? 2.126 -13.533 -10.023 1.00 91.00 264 ASP A C 1
ATOM 2153 O O . ASP A 1 264 ? 2.604 -13.324 -8.907 1.00 91.00 264 ASP A O 1
ATOM 2157 N N . LYS A 1 265 ? 2.604 -14.497 -10.819 1.00 83.75 265 LYS A N 1
ATOM 2158 C CA . LYS A 1 265 ? 3.683 -15.416 -10.433 1.00 83.75 265 LYS A CA 1
ATOM 2159 C C . LYS A 1 265 ? 5.056 -14.814 -10.692 1.00 83.75 265 LYS A C 1
ATOM 2161 O O . LYS A 1 265 ? 5.443 -14.617 -11.839 1.00 83.75 265 LYS A O 1
ATOM 2166 N N . TYR A 1 266 ? 5.819 -14.612 -9.624 1.00 80.12 266 TYR A N 1
ATOM 2167 C CA . TYR A 1 266 ? 7.198 -14.144 -9.697 1.00 80.12 266 TYR A CA 1
ATOM 2168 C C . TYR A 1 266 ? 8.170 -15.271 -10.089 1.00 80.12 266 TYR A C 1
ATOM 2170 O O . TYR A 1 266 ? 8.181 -16.335 -9.471 1.00 80.12 266 TYR A O 1
ATOM 2178 N N . ASN A 1 267 ? 9.035 -15.012 -11.071 1.00 81.12 267 ASN A N 1
ATOM 2179 C CA . ASN A 1 267 ? 10.188 -15.843 -11.409 1.00 81.12 267 ASN A CA 1
ATOM 2180 C C . ASN A 1 267 ? 11.428 -14.957 -11.586 1.00 81.12 267 ASN A C 1
ATOM 2182 O O . ASN A 1 267 ? 11.454 -14.101 -12.466 1.00 81.12 267 ASN A O 1
ATOM 2186 N N . LEU A 1 268 ? 12.465 -15.200 -10.781 1.00 72.56 268 LEU A N 1
ATOM 2187 C CA . LEU A 1 268 ? 13.673 -14.371 -10.741 1.00 72.56 268 LEU A CA 1
ATOM 2188 C C . LEU A 1 268 ? 14.348 -14.206 -12.116 1.00 72.56 268 LEU A C 1
ATOM 2190 O O . LEU A 1 268 ? 14.836 -13.123 -12.434 1.00 72.56 268 LEU A O 1
ATOM 2194 N N . PHE A 1 269 ? 14.351 -15.258 -12.937 1.00 72.31 269 PHE A N 1
ATOM 2195 C CA . PHE A 1 269 ? 15.127 -15.305 -14.176 1.00 72.31 269 PHE A CA 1
ATOM 2196 C C . PHE A 1 269 ? 14.340 -14.873 -15.414 1.00 72.31 269 PHE A C 1
ATOM 2198 O O . PHE A 1 269 ? 14.922 -14.252 -16.297 1.00 72.31 269 PHE A O 1
ATOM 2205 N N . ASN A 1 270 ? 13.037 -15.169 -15.470 1.00 75.50 270 ASN A N 1
ATOM 2206 C CA . ASN A 1 270 ? 12.264 -15.039 -16.713 1.00 75.50 270 ASN A CA 1
ATOM 2207 C C . ASN A 1 270 ? 11.057 -14.095 -16.625 1.00 75.50 270 ASN A C 1
ATOM 2209 O O . ASN A 1 270 ? 10.552 -13.680 -17.663 1.00 75.50 270 ASN A O 1
ATOM 2213 N N . ARG A 1 271 ? 10.536 -13.826 -15.420 1.00 85.62 271 ARG A N 1
ATOM 2214 C CA . ARG A 1 271 ? 9.319 -13.026 -15.193 1.00 85.62 271 ARG A CA 1
ATOM 2215 C C . ARG A 1 271 ? 9.381 -12.386 -13.811 1.00 85.62 271 ARG A C 1
ATOM 2217 O O . ARG A 1 271 ? 8.706 -12.819 -12.873 1.00 85.62 271 ARG A O 1
ATOM 2224 N N . ASN A 1 272 ? 10.252 -11.397 -13.663 1.00 87.06 272 ASN A N 1
ATOM 2225 C CA . ASN A 1 272 ? 10.478 -10.720 -12.388 1.00 87.06 272 ASN A CA 1
ATOM 2226 C C . ASN A 1 272 ? 9.734 -9.371 -12.331 1.00 87.06 272 ASN A C 1
ATOM 2228 O O . ASN A 1 272 ? 8.929 -9.030 -13.196 1.00 87.06 272 ASN A O 1
ATOM 2232 N N . CYS A 1 273 ? 9.981 -8.593 -11.277 1.00 90.50 273 CYS A N 1
ATOM 2233 C CA . CYS A 1 273 ? 9.323 -7.304 -11.074 1.00 90.50 273 CYS A CA 1
ATOM 2234 C C . CYS A 1 273 ? 9.635 -6.258 -12.154 1.00 90.50 273 CYS A C 1
ATOM 2236 O O . CYS A 1 273 ? 8.780 -5.419 -12.414 1.00 90.50 273 CYS A O 1
ATOM 2238 N N . ALA A 1 274 ? 10.811 -6.308 -12.786 1.00 91.31 274 ALA A N 1
ATOM 2239 C CA . ALA A 1 274 ? 11.174 -5.390 -13.864 1.00 91.31 274 ALA A CA 1
ATOM 2240 C C . ALA A 1 274 ? 10.378 -5.696 -15.134 1.00 91.31 274 ALA A C 1
ATOM 2242 O O . ALA A 1 274 ? 9.794 -4.792 -15.727 1.00 91.31 274 ALA A O 1
ATOM 2243 N N . ASP A 1 275 ? 10.277 -6.979 -15.497 1.00 91.12 275 ASP A N 1
ATOM 2244 C CA . ASP A 1 275 ? 9.469 -7.419 -16.639 1.00 91.12 275 ASP A CA 1
ATOM 2245 C C . ASP A 1 275 ? 7.998 -7.036 -16.433 1.00 91.12 275 ASP A C 1
ATOM 2247 O O . ASP A 1 275 ? 7.368 -6.454 -17.315 1.00 91.12 275 ASP A O 1
ATOM 2251 N N . TRP A 1 276 ? 7.483 -7.282 -15.224 1.00 95.06 276 TRP A N 1
ATOM 2252 C CA . TRP A 1 276 ? 6.118 -6.931 -14.841 1.00 95.06 276 TRP A CA 1
ATOM 2253 C C . TRP A 1 276 ? 5.863 -5.421 -14.917 1.00 95.06 276 TRP A C 1
ATOM 2255 O O . TRP A 1 276 ? 4.874 -4.992 -15.511 1.00 95.06 276 TRP A O 1
ATOM 2265 N N . ALA A 1 277 ? 6.749 -4.608 -14.329 1.00 95.00 277 ALA A N 1
ATOM 2266 C CA . ALA A 1 277 ? 6.602 -3.155 -14.293 1.00 95.00 277 ALA A CA 1
ATOM 2267 C C . ALA A 1 277 ? 6.670 -2.550 -15.699 1.00 95.00 277 ALA A C 1
ATOM 2269 O O . ALA A 1 277 ? 5.845 -1.702 -16.036 1.00 95.00 277 ALA A O 1
ATOM 2270 N N . LYS A 1 278 ? 7.599 -3.031 -16.531 1.00 95.19 278 LYS A N 1
ATOM 2271 C CA . LYS A 1 278 ? 7.743 -2.612 -17.927 1.00 95.19 278 LYS A CA 1
ATOM 2272 C C . LYS A 1 278 ? 6.500 -2.941 -18.755 1.00 95.19 278 LYS A C 1
ATOM 2274 O O . LYS A 1 278 ? 6.010 -2.081 -19.482 1.00 95.19 278 LYS A O 1
ATOM 2279 N N . GLU A 1 279 ? 5.985 -4.166 -18.647 1.00 95.31 279 GLU A N 1
ATOM 2280 C CA . GLU A 1 279 ? 4.784 -4.601 -19.369 1.00 95.31 279 GLU A CA 1
ATOM 2281 C C . GLU A 1 279 ? 3.550 -3.804 -18.924 1.00 95.31 279 GLU A C 1
ATOM 2283 O O . GLU A 1 279 ? 2.851 -3.236 -19.764 1.00 95.31 279 GLU A O 1
ATOM 2288 N N . PHE A 1 280 ? 3.332 -3.669 -17.611 1.00 95.94 280 PHE A N 1
ATOM 2289 C CA . PHE A 1 280 ? 2.225 -2.881 -17.066 1.00 95.94 280 PHE A CA 1
ATOM 2290 C C . PHE A 1 280 ? 2.300 -1.414 -17.515 1.00 95.94 280 PHE A C 1
ATOM 2292 O O . PHE A 1 280 ? 1.314 -0.873 -18.014 1.00 95.94 280 PHE A O 1
ATOM 2299 N N . TYR A 1 281 ? 3.475 -0.781 -17.407 1.00 96.38 281 TYR A N 1
ATOM 2300 C CA . TYR A 1 281 ? 3.693 0.589 -17.876 1.00 96.38 281 TYR A CA 1
ATOM 2301 C C . TYR A 1 281 ? 3.377 0.734 -19.369 1.00 96.38 281 TYR A C 1
ATOM 2303 O O . TYR A 1 281 ? 2.651 1.649 -19.757 1.00 96.38 281 TYR A O 1
ATOM 2311 N N . GLY A 1 282 ? 3.876 -0.188 -20.199 1.00 94.62 282 GLY A N 1
ATOM 2312 C CA . GLY A 1 282 ? 3.648 -0.189 -21.643 1.00 94.62 282 GLY A CA 1
ATOM 2313 C C . GLY A 1 282 ? 2.169 -0.292 -22.014 1.00 94.62 282 GLY A C 1
ATOM 2314 O O . GLY A 1 282 ? 1.701 0.486 -22.846 1.00 94.62 282 GLY A O 1
ATOM 2315 N N . ILE A 1 283 ? 1.418 -1.189 -21.362 1.00 95.38 283 ILE A N 1
ATOM 2316 C CA . ILE A 1 283 ? -0.027 -1.340 -21.591 1.00 95.38 283 ILE A CA 1
ATOM 2317 C C . ILE A 1 283 ? -0.757 -0.051 -21.217 1.00 95.38 283 ILE A C 1
ATOM 2319 O O . ILE A 1 283 ? -1.482 0.490 -22.048 1.00 95.38 283 ILE A O 1
ATOM 2323 N N . ILE A 1 284 ? -0.535 0.478 -20.008 1.00 95.00 284 ILE A N 1
ATOM 2324 C CA . ILE A 1 284 ? -1.219 1.690 -19.537 1.00 95.00 284 ILE A CA 1
ATOM 2325 C C . ILE A 1 284 ? -0.909 2.894 -20.440 1.00 95.00 284 ILE A C 1
ATOM 2327 O O . ILE A 1 284 ? -1.809 3.648 -20.797 1.00 95.00 284 ILE A O 1
ATOM 2331 N N . CYS A 1 285 ? 0.343 3.051 -20.867 1.00 92.00 285 CYS A N 1
ATOM 2332 C CA . CYS A 1 285 ? 0.756 4.095 -21.805 1.00 92.00 285 CYS A CA 1
ATOM 2333 C C . CYS A 1 285 ? 0.195 3.917 -23.227 1.00 92.00 285 CYS A C 1
ATOM 2335 O O . CYS A 1 285 ? 0.160 4.889 -23.990 1.00 92.00 285 CYS A O 1
ATOM 2337 N N . GLY A 1 286 ? -0.191 2.696 -23.601 1.00 89.38 286 GLY A N 1
ATOM 2338 C CA . GLY A 1 286 ? -0.805 2.368 -24.886 1.00 89.38 286 GLY A CA 1
ATOM 2339 C C . GLY A 1 286 ? -2.322 2.560 -24.923 1.00 89.38 286 GLY A C 1
ATOM 2340 O O . GLY A 1 286 ? -2.891 2.594 -26.015 1.00 89.38 286 GLY A O 1
ATOM 2341 N N . LEU A 1 287 ? -2.976 2.709 -23.765 1.00 82.12 287 LEU A N 1
ATOM 2342 C CA . LEU A 1 287 ? -4.400 3.028 -23.691 1.00 82.12 287 LEU A CA 1
ATOM 2343 C C . LEU A 1 287 ? -4.624 4.449 -24.229 1.00 82.12 287 LEU A C 1
ATOM 2345 O O . LEU A 1 287 ? -4.005 5.407 -23.762 1.00 82.12 287 LEU A O 1
ATOM 2349 N N . LYS A 1 288 ? -5.470 4.556 -25.256 1.00 55.62 288 LYS A N 1
ATOM 2350 C CA . LYS A 1 288 ? -5.948 5.820 -25.825 1.00 55.62 288 LYS A CA 1
ATOM 2351 C C . LYS A 1 288 ? -7.281 6.190 -25.196 1.00 55.62 288 LYS A C 1
ATOM 2353 O O . LYS A 1 288 ? -8.120 5.272 -25.065 1.00 55.62 288 LYS A O 1
#

Secondary structure (DSSP, 8-state):
------------TTEEPPPPPSS-GGGEEEEEEEEEEEE--THHHHHHHHHHHHHHHS--HHHHHHHHHHT-STTSEEEEEEEEEEETTT--EEEEEEEEETTEEEEEESEES--SEEEEEEEEEEEEEHHHHHHHHHHS-SS---SS-GGGEEEEEEEEEEEE-HHHHHHHHHHHHHHHHHHHTS------SSSGGGEEEEEEEEEEETTT--EEEEEEEEETTEEEEEEB--S-EEEEEEEEEEEEEEEHHHHHHHHHHS----BTTTB-HHHHHHHHHHHHHH--

Foldseek 3Di:
DDDDDPPPPDPPPFWDADDDDPDDLQQKWFFKKFKFKDFQDDVVVVVVVVVVVVCVPDPPPPVVVVVVVLPPDPVGIWIKMKTFIAGNPPRDTWIWIWTQDPQFIDIHTTDGRDTPDTDDMDTDVPTDRSVVVVVVVVVPDRAPDDPDPLQQKWFFKKWKFKDFDPPVSVVVVVVCVVVVVVCVVPDDDDPPPPNLVGIAIWMKTWMAGNPPRDIWIWTWWADQQWTDIHTDDPPDTPDTPDMDGDPDTHRSVVLVVLSVVQDTHADSPPHHGVNRRVVSVVVVVPDD

Organism: NCBI:txid298350